Protein AF-A0A1V9YLR6-F1 (afdb_monomer_lite)

pLDDT: mean 70.37, std 14.24, range [32.72, 89.0]

Structure (mmCIF, N/CA/C/O backbone):
data_AF-A0A1V9YLR6-F1
#
_entry.id   AF-A0A1V9YLR6-F1
#
loop_
_atom_site.group_PDB
_atom_site.id
_atom_site.type_symbol
_atom_site.label_atom_id
_atom_site.label_alt_id
_atom_site.label_comp_id
_atom_site.label_asym_id
_atom_site.label_entity_id
_atom_site.label_seq_id
_atom_site.pdbx_PDB_ins_code
_atom_site.Cartn_x
_atom_site.Cartn_y
_atom_site.Cartn_z
_atom_site.occupancy
_atom_site.B_iso_or_equiv
_atom_site.auth_seq_id
_atom_site.auth_comp_id
_atom_site.auth_asym_id
_atom_site.auth_atom_id
_atom_site.pdbx_PDB_model_num
ATOM 1 N N . MET A 1 1 ? -14.068 15.953 20.720 1.00 54.25 1 MET A N 1
ATOM 2 C CA . MET A 1 1 ? -14.460 14.582 20.330 1.00 54.25 1 MET A CA 1
ATOM 3 C C . MET A 1 1 ? -13.249 13.683 20.507 1.00 54.25 1 MET A C 1
ATOM 5 O O . MET A 1 1 ? -12.169 14.121 20.117 1.00 54.25 1 MET A O 1
ATOM 9 N N . PRO A 1 2 ? -13.384 12.504 21.132 1.00 60.44 2 PRO A N 1
ATOM 10 C CA . PRO A 1 2 ? -12.270 11.574 21.285 1.00 60.44 2 PRO A CA 1
ATOM 11 C C . PRO A 1 2 ? -11.801 11.103 19.905 1.00 60.44 2 PRO A C 1
ATOM 13 O O . PRO A 1 2 ? -12.602 10.683 19.068 1.00 60.44 2 PRO A O 1
ATOM 16 N N . GLN A 1 3 ? -10.499 11.228 19.661 1.00 76.12 3 GLN A N 1
ATOM 17 C CA . GLN A 1 3 ? -9.869 10.929 18.383 1.00 76.12 3 GLN A CA 1
ATOM 18 C C . GLN A 1 3 ? -8.572 10.165 18.637 1.00 76.12 3 GLN A C 1
ATOM 20 O O . GLN A 1 3 ? -7.771 10.559 19.484 1.00 76.12 3 GLN A O 1
ATOM 25 N N . VAL A 1 4 ? -8.357 9.088 17.886 1.00 81.69 4 VAL A N 1
ATOM 26 C CA . VAL A 1 4 ? -7.116 8.312 17.889 1.00 81.69 4 VAL A CA 1
ATOM 27 C C . VAL A 1 4 ? -6.532 8.367 16.491 1.00 81.69 4 VAL A C 1
ATOM 29 O O . VAL A 1 4 ? -7.214 8.096 15.502 1.00 81.69 4 VAL A O 1
ATOM 32 N N . VAL A 1 5 ? -5.260 8.744 16.401 1.00 80.94 5 VAL A N 1
ATOM 33 C CA . VAL A 1 5 ? -4.535 8.781 15.134 1.00 80.94 5 VAL A CA 1
ATOM 34 C C . VAL A 1 5 ? -3.649 7.551 15.061 1.00 80.94 5 VAL A C 1
ATOM 36 O O . VAL A 1 5 ? -2.764 7.354 15.888 1.00 80.94 5 VAL A O 1
ATOM 39 N N . LEU A 1 6 ? -3.882 6.730 14.050 1.00 82.38 6 LEU A N 1
ATOM 40 C CA . LEU A 1 6 ? -3.061 5.583 13.716 1.00 82.38 6 LEU A CA 1
ATOM 41 C C . LEU A 1 6 ? -2.106 5.971 12.594 1.00 82.38 6 LEU A C 1
ATOM 43 O O . LEU A 1 6 ? -2.515 6.527 11.564 1.00 82.38 6 LEU A O 1
ATOM 47 N N . ARG A 1 7 ? -0.825 5.660 12.784 1.00 81.50 7 ARG A N 1
ATOM 48 C CA . ARG A 1 7 ? 0.192 5.791 11.740 1.00 81.50 7 ARG A CA 1
ATOM 49 C C . ARG A 1 7 ? 0.844 4.440 11.466 1.00 81.50 7 ARG A C 1
ATOM 51 O O . ARG A 1 7 ? 0.989 3.652 12.398 1.00 81.50 7 ARG A O 1
ATOM 58 N N . PRO A 1 8 ? 1.239 4.167 10.220 1.00 79.00 8 PRO A N 1
ATOM 59 C CA . PRO A 1 8 ? 1.965 2.957 9.893 1.00 79.00 8 PRO A CA 1
ATOM 60 C C . PRO A 1 8 ? 3.442 3.103 10.280 1.00 79.00 8 PRO A C 1
ATOM 62 O O . PRO A 1 8 ? 4.081 4.107 9.955 1.00 79.00 8 PRO A O 1
ATOM 65 N N . PHE A 1 9 ? 3.985 2.087 10.943 1.00 76.50 9 PHE A N 1
ATOM 66 C CA . PHE A 1 9 ? 5.389 1.978 11.335 1.00 76.50 9 PHE A CA 1
ATOM 67 C C . PHE A 1 9 ? 6.013 0.734 10.719 1.00 76.50 9 PHE A C 1
ATOM 69 O O . PHE A 1 9 ? 5.361 -0.301 10.595 1.00 76.50 9 PHE A O 1
ATOM 76 N N . ALA A 1 10 ? 7.291 0.815 10.352 1.00 72.19 10 ALA A N 1
ATOM 77 C CA . ALA A 1 10 ? 8.005 -0.338 9.814 1.00 72.19 10 ALA A CA 1
ATOM 78 C C . ALA A 1 10 ? 8.200 -1.405 10.903 1.00 72.19 10 ALA A C 1
ATOM 80 O O . ALA A 1 10 ? 8.805 -1.133 11.941 1.00 72.19 10 ALA A O 1
ATOM 81 N N . LYS A 1 11 ? 7.726 -2.630 10.645 1.00 73.44 11 LYS A N 1
ATOM 82 C CA . LYS A 1 11 ? 7.872 -3.760 11.575 1.00 73.44 11 LYS A CA 1
ATOM 83 C C . LYS A 1 11 ? 9.295 -4.316 11.577 1.00 73.44 11 LYS A C 1
ATOM 85 O O . LYS A 1 11 ? 9.825 -4.691 12.616 1.00 73.44 11 LYS A O 1
ATOM 90 N N . THR A 1 12 ? 9.927 -4.332 10.407 1.00 67.31 12 THR A N 1
ATOM 91 C CA . THR A 1 12 ? 11.310 -4.780 10.224 1.00 67.31 12 THR A CA 1
ATOM 92 C C . THR A 1 12 ? 12.034 -3.864 9.243 1.00 67.31 12 THR A C 1
ATOM 94 O O . THR A 1 12 ? 11.548 -3.691 8.118 1.00 67.31 12 THR A O 1
ATOM 97 N N . PRO A 1 13 ? 13.207 -3.315 9.606 1.00 62.50 13 PRO A N 1
ATOM 98 C CA . PRO A 1 13 ? 14.039 -2.572 8.674 1.00 62.50 13 PRO A CA 1
ATOM 99 C C . PRO A 1 13 ? 14.619 -3.555 7.654 1.00 62.50 13 PRO A C 1
ATOM 101 O O . PRO A 1 13 ? 15.597 -4.250 7.911 1.00 62.50 13 PRO A O 1
ATOM 104 N N . THR A 1 14 ? 13.984 -3.656 6.488 1.00 66.31 14 THR A N 1
ATOM 105 C CA . THR A 1 14 ? 14.479 -4.478 5.383 1.00 66.31 14 THR A CA 1
ATOM 106 C C . THR A 1 14 ? 14.570 -3.644 4.119 1.00 66.31 14 THR A C 1
ATOM 108 O O . THR A 1 14 ? 13.705 -2.825 3.816 1.00 66.31 14 THR A O 1
ATOM 111 N N . TRP A 1 15 ? 15.641 -3.874 3.366 1.00 65.56 15 TRP A N 1
ATOM 112 C CA . TRP A 1 15 ? 15.848 -3.262 2.055 1.00 65.56 15 TRP A CA 1
ATOM 113 C C . TRP A 1 15 ? 15.099 -4.012 0.951 1.00 65.56 15 TRP A C 1
ATOM 115 O O . TRP A 1 15 ? 14.971 -3.513 -0.162 1.00 65.56 15 TRP A O 1
ATOM 125 N N . ASN A 1 16 ? 14.592 -5.213 1.252 1.00 68.19 16 ASN A N 1
ATOM 126 C CA . ASN A 1 16 ? 13.819 -6.002 0.311 1.00 68.19 16 ASN A CA 1
ATOM 127 C C . ASN A 1 16 ? 12.369 -5.483 0.275 1.00 68.19 16 ASN A C 1
ATOM 129 O O . ASN A 1 16 ? 11.630 -5.704 1.237 1.00 68.19 16 ASN A O 1
ATOM 133 N N . PRO A 1 17 ? 11.922 -4.863 -0.833 1.00 63.22 17 PRO A N 1
ATOM 134 C CA . PRO A 1 17 ? 10.584 -4.287 -0.925 1.00 63.22 17 PRO A CA 1
ATOM 135 C C . PRO A 1 17 ? 9.473 -5.337 -0.789 1.00 63.22 17 PRO A C 1
ATOM 137 O O . PRO A 1 17 ? 8.363 -4.984 -0.415 1.00 63.22 17 PRO A O 1
ATOM 140 N N . LEU A 1 18 ? 9.756 -6.619 -1.046 1.00 67.81 18 LEU A N 1
ATOM 141 C CA . LEU A 1 18 ? 8.796 -7.719 -0.899 1.00 67.81 18 LEU A CA 1
ATOM 142 C C . LEU A 1 18 ? 8.657 -8.213 0.547 1.00 67.81 18 LEU A C 1
ATOM 144 O O . LEU A 1 18 ? 7.644 -8.817 0.882 1.00 67.81 18 LEU A O 1
ATOM 148 N N . LYS A 1 19 ? 9.667 -7.972 1.392 1.00 68.19 19 LYS A N 1
ATOM 149 C CA . LYS A 1 19 ? 9.658 -8.323 2.825 1.00 68.19 19 LYS A CA 1
ATOM 150 C C . LYS A 1 19 ? 9.363 -7.120 3.721 1.00 68.19 19 LYS A C 1
ATOM 152 O O . LYS A 1 19 ? 9.322 -7.252 4.941 1.00 68.19 19 LYS A O 1
ATOM 157 N N . PHE A 1 20 ? 9.176 -5.950 3.121 1.00 69.00 20 PHE A N 1
ATOM 158 C CA . PHE A 1 20 ? 8.836 -4.740 3.839 1.00 69.00 20 PHE A CA 1
ATOM 159 C C . PHE A 1 20 ? 7.387 -4.824 4.329 1.00 69.00 20 PHE A C 1
ATOM 161 O O . PHE A 1 20 ? 6.453 -4.863 3.526 1.00 69.00 20 PHE A O 1
ATOM 168 N N . ALA A 1 21 ? 7.226 -4.861 5.650 1.00 72.25 21 ALA A N 1
ATOM 169 C CA . ALA A 1 21 ? 5.945 -4.894 6.336 1.00 72.25 21 ALA A CA 1
ATOM 170 C C . ALA A 1 21 ? 5.828 -3.676 7.256 1.00 72.25 21 ALA A C 1
ATOM 172 O O . ALA A 1 21 ? 6.775 -3.322 7.967 1.00 72.25 21 ALA A O 1
ATOM 173 N N . GLU A 1 22 ? 4.653 -3.059 7.244 1.00 77.62 22 GLU A N 1
ATOM 174 C CA . GLU A 1 22 ? 4.286 -1.971 8.143 1.00 77.62 22 GLU A CA 1
ATOM 175 C C . GLU A 1 22 ? 3.092 -2.404 8.998 1.00 77.62 22 GLU A C 1
ATOM 177 O O . GLU A 1 22 ? 2.287 -3.232 8.574 1.00 77.62 22 GLU A O 1
ATOM 182 N N . GLU A 1 23 ? 2.980 -1.840 10.194 1.00 84.06 23 GLU A N 1
ATOM 183 C CA . GLU A 1 23 ? 1.850 -2.041 11.100 1.00 84.06 23 GLU A CA 1
ATOM 184 C C . GLU A 1 23 ? 1.344 -0.693 11.616 1.00 84.06 23 GLU A C 1
ATOM 186 O O . GLU A 1 23 ? 2.120 0.231 11.869 1.00 84.06 23 GLU A O 1
ATOM 191 N N . TRP A 1 24 ? 0.032 -0.568 11.755 1.00 85.38 24 TRP A N 1
ATOM 192 C CA . TRP A 1 24 ? -0.623 0.590 12.336 1.00 85.38 24 TRP A CA 1
ATOM 193 C C . TRP A 1 24 ? -0.387 0.611 13.840 1.00 85.38 24 TRP A C 1
ATOM 195 O O . TRP A 1 24 ? -0.713 -0.340 14.553 1.00 85.38 24 TRP A O 1
ATOM 205 N N . ARG A 1 25 ? 0.152 1.728 14.327 1.00 83.56 25 ARG A N 1
ATOM 206 C CA . ARG A 1 25 ? 0.311 2.004 15.755 1.00 83.56 25 ARG A CA 1
ATOM 207 C C . ARG A 1 25 ? -0.367 3.316 16.114 1.00 83.56 25 ARG A C 1
ATOM 209 O O . ARG A 1 25 ? -0.425 4.248 15.307 1.00 83.56 25 ARG A O 1
ATOM 216 N N . VAL A 1 26 ? -0.861 3.378 17.343 1.00 82.88 26 VAL A N 1
ATOM 217 C CA . VAL A 1 26 ? -1.438 4.588 17.928 1.00 82.88 26 VAL A CA 1
ATOM 218 C C . VAL A 1 26 ? -0.350 5.640 18.112 1.00 82.88 26 VAL A C 1
ATOM 220 O O . VAL A 1 26 ? 0.719 5.355 18.649 1.00 82.88 26 VAL A O 1
ATOM 223 N N . VAL A 1 27 ? -0.630 6.862 17.665 1.00 78.19 27 VAL A N 1
ATOM 224 C CA . VAL A 1 27 ? 0.235 8.028 17.838 1.00 78.19 27 VAL A CA 1
ATOM 225 C C . VAL A 1 27 ? -0.516 9.088 18.633 1.00 78.19 27 VAL A C 1
ATOM 227 O O . VAL A 1 27 ? -1.533 9.612 18.181 1.00 78.19 27 VAL A O 1
ATOM 230 N N . GLY A 1 28 ? 0.028 9.428 19.802 1.00 67.62 28 GLY A N 1
ATOM 231 C CA . GLY A 1 28 ? -0.517 10.441 20.705 1.00 67.62 28 GLY A CA 1
ATOM 232 C C . GLY A 1 28 ? -1.365 9.872 21.844 1.00 67.62 28 GLY A C 1
ATOM 233 O O . GLY A 1 28 ? -1.556 8.665 21.969 1.00 67.62 28 GLY A O 1
ATOM 234 N N . GLN A 1 29 ? -1.851 10.776 22.695 1.00 59.41 29 GLN A N 1
ATOM 235 C CA . GLN A 1 29 ? -2.742 10.468 23.811 1.00 59.41 29 GLN A CA 1
ATOM 236 C C . GLN A 1 29 ? -4.188 10.698 23.360 1.00 59.41 29 GLN A C 1
ATOM 238 O O . GLN A 1 29 ? -4.657 11.831 23.297 1.00 59.41 29 GLN A O 1
ATOM 243 N N . GLY A 1 30 ? -4.879 9.623 22.992 1.00 61.75 30 GLY A N 1
ATOM 244 C CA . GLY A 1 30 ? -6.300 9.645 22.658 1.00 61.75 30 GLY A CA 1
ATOM 245 C C . GLY A 1 30 ? -6.967 8.388 23.196 1.00 61.75 30 GLY A C 1
ATOM 246 O O . GLY A 1 30 ? -6.475 7.288 22.962 1.00 61.75 30 GLY A O 1
ATOM 247 N N . ALA A 1 31 ? -8.070 8.549 23.924 1.00 66.19 31 ALA A N 1
ATOM 248 C CA . ALA A 1 31 ? -8.894 7.444 24.400 1.00 66.19 31 ALA A CA 1
ATOM 249 C C . ALA A 1 31 ? -10.238 7.484 23.664 1.00 66.19 31 ALA A C 1
ATOM 251 O O . ALA A 1 31 ? -10.982 8.453 23.782 1.00 66.19 31 ALA A O 1
ATOM 252 N N . ILE A 1 32 ? -10.522 6.450 22.872 1.00 75.38 32 ILE A N 1
ATOM 253 C CA . ILE A 1 32 ? -11.838 6.212 22.240 1.00 75.38 32 ILE A CA 1
ATOM 254 C C . ILE A 1 32 ? -12.656 5.179 23.021 1.00 75.38 32 ILE A C 1
ATOM 256 O O . ILE A 1 32 ? -13.848 4.999 22.779 1.00 75.38 32 ILE A O 1
ATOM 260 N N . THR A 1 33 ? -12.008 4.523 23.977 1.00 78.75 33 THR A N 1
ATOM 261 C CA . THR A 1 33 ? -12.544 3.400 24.726 1.00 78.75 33 THR A CA 1
ATOM 262 C C . THR A 1 33 ? -13.410 3.856 25.892 1.00 78.75 33 THR A C 1
ATOM 264 O O . THR A 1 33 ? -13.065 4.822 26.574 1.00 78.75 33 THR A O 1
ATOM 267 N N . ASP A 1 34 ? -14.489 3.131 26.155 1.00 76.12 34 ASP A N 1
ATOM 268 C CA . ASP A 1 34 ? -15.380 3.309 27.302 1.00 76.12 34 ASP A CA 1
ATOM 269 C C . ASP A 1 34 ? -15.932 1.952 27.789 1.00 76.12 34 ASP A C 1
ATOM 271 O O . ASP A 1 34 ? -15.341 0.904 27.528 1.00 76.12 34 ASP A O 1
ATOM 275 N N . GLN A 1 35 ? -17.055 1.967 28.518 1.00 76.56 35 GLN A N 1
ATOM 276 C CA . GLN A 1 35 ? -17.723 0.756 29.005 1.00 76.56 35 GLN A CA 1
ATOM 277 C C . GLN A 1 35 ? -18.335 -0.102 27.879 1.00 76.56 35 GLN A C 1
ATOM 279 O O . GLN A 1 35 ? -18.453 -1.312 28.047 1.00 76.56 35 GLN A O 1
ATOM 284 N N . LEU A 1 36 ? -18.713 0.500 26.745 1.00 79.94 36 LEU A N 1
ATOM 285 C CA . LEU A 1 36 ? -19.328 -0.185 25.599 1.00 79.94 36 LEU A CA 1
ATOM 286 C C . LEU A 1 36 ? -18.300 -0.596 24.541 1.00 79.94 36 LEU A C 1
ATOM 288 O O . LEU A 1 36 ? -18.489 -1.596 23.858 1.00 79.94 36 LEU A O 1
ATOM 292 N N . TYR A 1 37 ? -17.218 0.163 24.408 1.00 81.94 37 TYR A N 1
ATOM 293 C CA . TYR A 1 37 ? -16.111 -0.056 23.495 1.00 81.94 37 TYR A CA 1
ATOM 294 C C . TYR A 1 37 ? -14.816 -0.174 24.304 1.00 81.94 37 TYR A C 1
ATOM 296 O O . TYR A 1 37 ? -14.103 0.803 24.526 1.00 81.94 37 TYR A O 1
ATOM 304 N N . THR A 1 38 ? -14.530 -1.371 24.809 1.00 85.19 38 THR A N 1
ATOM 305 C CA . THR A 1 38 ? -13.427 -1.599 25.749 1.00 85.19 38 THR A CA 1
ATOM 306 C C . THR A 1 38 ? -12.045 -1.480 25.086 1.00 85.19 38 THR A C 1
ATOM 308 O O . THR A 1 38 ? -11.910 -1.655 23.869 1.00 85.19 38 THR A O 1
ATOM 311 N N . PRO A 1 39 ? -10.975 -1.234 25.870 1.00 84.88 39 PRO A N 1
ATOM 312 C CA . PRO A 1 39 ? -9.598 -1.256 25.368 1.00 84.88 39 PRO A CA 1
ATOM 313 C C . PRO A 1 39 ? -9.208 -2.569 24.688 1.00 84.88 39 PRO A C 1
ATOM 315 O O . PRO A 1 39 ? -8.496 -2.555 23.687 1.00 84.88 39 PRO A O 1
ATOM 318 N N . GLU A 1 40 ? -9.716 -3.693 25.189 1.00 87.06 40 GLU A N 1
ATOM 319 C CA . GLU A 1 40 ? -9.497 -5.018 24.606 1.00 87.06 40 GLU A CA 1
ATOM 320 C C . GLU A 1 40 ? -10.148 -5.143 23.228 1.00 87.06 40 GLU A C 1
ATOM 322 O O . GLU A 1 40 ? -9.513 -5.628 22.291 1.00 87.06 40 GLU A O 1
ATOM 327 N N . MET A 1 41 ? -11.379 -4.643 23.064 1.00 86.12 41 MET A N 1
ATOM 328 C CA . MET A 1 41 ? -12.024 -4.610 21.752 1.00 86.12 41 MET A CA 1
ATOM 329 C C . MET A 1 41 ? -11.247 -3.729 20.781 1.00 86.12 41 MET A C 1
ATOM 331 O O . MET A 1 41 ? -10.996 -4.157 19.656 1.00 86.12 41 MET A O 1
ATOM 335 N N . PHE A 1 42 ? -10.798 -2.547 21.212 1.00 86.44 42 PHE A N 1
ATOM 336 C CA . PHE A 1 42 ? -9.963 -1.685 20.376 1.00 86.44 42 PHE A CA 1
ATOM 337 C C . PHE A 1 42 ? -8.646 -2.364 19.967 1.00 86.44 42 PHE A C 1
ATOM 339 O O . PHE A 1 42 ? -8.262 -2.278 18.801 1.00 86.44 42 PHE A O 1
ATOM 346 N N . ALA A 1 43 ? -7.984 -3.080 20.880 1.00 86.31 43 ALA A N 1
ATOM 347 C CA . ALA A 1 43 ? -6.778 -3.847 20.570 1.00 86.31 43 ALA A CA 1
ATOM 348 C C . ALA A 1 43 ? -7.056 -4.948 19.531 1.00 86.31 43 ALA A C 1
ATOM 350 O O . ALA A 1 43 ? -6.366 -5.018 18.518 1.00 86.31 43 ALA A O 1
ATOM 351 N N . GLN A 1 44 ? -8.139 -5.717 19.695 1.00 88.56 44 GLN A N 1
ATOM 352 C CA . GLN A 1 44 ? -8.565 -6.713 18.703 1.00 88.56 44 GLN A CA 1
ATOM 353 C C . GLN A 1 44 ? -8.902 -6.081 17.343 1.00 88.56 44 GLN A C 1
ATOM 355 O O . GLN A 1 44 ? -8.621 -6.666 16.294 1.00 88.56 44 GLN A O 1
ATOM 360 N N . ARG A 1 45 ? -9.507 -4.882 17.335 1.00 86.50 45 ARG A N 1
ATOM 361 C CA . ARG A 1 45 ? -9.779 -4.125 16.102 1.00 86.50 45 ARG A CA 1
ATOM 362 C C . ARG A 1 45 ? -8.486 -3.724 15.403 1.00 86.50 45 ARG A C 1
ATOM 364 O O . ARG A 1 45 ? -8.372 -3.888 14.189 1.00 86.50 45 ARG A O 1
ATOM 371 N N . LEU A 1 46 ? -7.519 -3.231 16.169 1.00 87.56 46 LEU A N 1
ATOM 372 C CA . LEU A 1 46 ? -6.215 -2.830 15.659 1.00 87.56 46 LEU A CA 1
ATOM 373 C C . LEU A 1 46 ? -5.431 -4.029 15.105 1.00 87.56 46 LEU A C 1
ATOM 375 O O . LEU A 1 46 ? -4.828 -3.918 14.038 1.00 87.56 46 LEU A O 1
ATOM 379 N N . ASP A 1 47 ? -5.491 -5.180 15.771 1.00 89.00 47 ASP A N 1
ATOM 380 C CA . ASP A 1 47 ? -4.853 -6.414 15.305 1.00 89.00 47 ASP A CA 1
ATOM 381 C C . ASP A 1 47 ? -5.484 -6.933 14.010 1.00 89.00 47 ASP A C 1
ATOM 383 O O . ASP A 1 47 ? -4.764 -7.310 13.083 1.00 89.00 47 ASP A O 1
ATOM 387 N N . ALA A 1 48 ? -6.816 -6.882 13.894 1.00 86.62 48 ALA A N 1
ATOM 388 C CA . ALA A 1 48 ? -7.512 -7.222 12.654 1.00 86.62 48 ALA A CA 1
ATOM 389 C C . ALA A 1 48 ? -7.091 -6.298 11.496 1.00 86.62 48 ALA A C 1
ATOM 391 O O . ALA A 1 48 ? -6.753 -6.781 10.414 1.00 86.62 48 ALA A O 1
ATOM 392 N N . LEU A 1 49 ? -7.018 -4.983 11.744 1.00 85.88 49 LEU A N 1
ATOM 393 C CA . LEU A 1 49 ? -6.508 -4.012 10.771 1.00 85.88 49 LEU A CA 1
ATOM 394 C C . LEU A 1 49 ? -5.067 -4.326 10.366 1.00 85.88 49 LEU A C 1
ATOM 396 O O . LEU A 1 49 ? -4.738 -4.277 9.182 1.00 85.88 49 LEU A O 1
ATOM 400 N N . ASN A 1 50 ? -4.207 -4.677 11.320 1.00 87.69 50 ASN A N 1
ATOM 401 C CA . ASN A 1 50 ? -2.816 -5.027 11.050 1.00 87.69 50 ASN A CA 1
ATOM 402 C C . ASN A 1 50 ? -2.671 -6.330 10.252 1.00 87.69 50 ASN A C 1
ATOM 404 O O . ASN A 1 50 ? -1.818 -6.402 9.365 1.00 87.69 50 ASN A O 1
ATOM 408 N N . ALA A 1 51 ? -3.511 -7.334 10.507 1.00 87.12 51 ALA A N 1
ATOM 409 C CA . ALA A 1 51 ? -3.515 -8.590 9.759 1.00 87.12 51 ALA A CA 1
ATOM 410 C C . ALA A 1 51 ? -3.951 -8.390 8.295 1.00 87.12 51 ALA A C 1
ATOM 412 O O . ALA A 1 51 ? -3.287 -8.864 7.362 1.00 87.12 51 ALA A O 1
ATOM 413 N N . GLU A 1 52 ? -5.027 -7.632 8.077 1.00 83.56 52 GLU A N 1
ATOM 414 C CA . GLU A 1 52 ? -5.493 -7.280 6.732 1.00 83.56 52 GLU A CA 1
ATOM 415 C C . GLU A 1 52 ? -4.469 -6.400 6.011 1.00 83.56 52 GLU A C 1
ATOM 417 O O . GLU A 1 52 ? -4.119 -6.660 4.856 1.00 83.56 52 GLU A O 1
ATOM 422 N N . PHE A 1 53 ? -3.895 -5.420 6.711 1.00 82.06 53 PHE A N 1
ATOM 423 C CA . PHE A 1 53 ? -2.875 -4.537 6.159 1.00 82.06 53 PHE A CA 1
ATOM 424 C C . PHE A 1 53 ? -1.582 -5.275 5.790 1.00 82.06 53 PHE A C 1
ATOM 426 O O . PHE A 1 53 ? -0.984 -4.971 4.758 1.00 82.06 53 PHE A O 1
ATOM 433 N N . ALA A 1 54 ? -1.159 -6.285 6.551 1.00 81.88 54 ALA A N 1
ATOM 434 C CA . ALA A 1 54 ? -0.011 -7.124 6.197 1.00 81.88 54 ALA A CA 1
ATOM 435 C C . ALA A 1 54 ? -0.256 -7.920 4.898 1.00 81.88 54 ALA A C 1
ATOM 437 O O . ALA A 1 54 ? 0.589 -7.970 3.997 1.00 81.88 54 ALA A O 1
ATOM 438 N N . THR A 1 55 ? -1.447 -8.500 4.754 1.00 81.19 55 THR A N 1
ATOM 439 C CA . THR A 1 55 ? -1.842 -9.231 3.536 1.00 81.19 55 THR A CA 1
ATOM 440 C C . THR A 1 55 ? -1.936 -8.293 2.329 1.00 81.19 55 THR A C 1
ATOM 442 O O . THR A 1 55 ? -1.501 -8.599 1.216 1.00 81.19 55 THR A O 1
ATOM 445 N N . TYR A 1 56 ? -2.458 -7.096 2.560 1.00 77.75 56 TYR A N 1
ATOM 446 C CA . TYR A 1 56 ? -2.596 -6.058 1.555 1.00 77.75 56 TYR A CA 1
ATOM 447 C C . TYR A 1 56 ? -1.231 -5.502 1.103 1.00 77.75 56 TYR A C 1
ATOM 449 O O . TYR A 1 56 ? -0.925 -5.490 -0.092 1.00 77.75 56 TYR A O 1
ATOM 457 N N . THR A 1 57 ? -0.360 -5.119 2.040 1.00 76.19 57 THR A N 1
ATOM 458 C CA . THR A 1 57 ? 0.988 -4.593 1.751 1.00 76.19 57 THR A CA 1
ATOM 459 C C . THR A 1 57 ? 1.840 -5.593 0.974 1.00 76.19 57 THR A C 1
ATOM 461 O O . THR A 1 57 ? 2.487 -5.210 -0.002 1.00 76.19 57 THR A O 1
ATOM 464 N N . THR A 1 58 ? 1.791 -6.882 1.320 1.00 78.50 58 THR A N 1
ATOM 465 C CA . THR A 1 58 ? 2.507 -7.937 0.581 1.00 78.50 58 THR A CA 1
ATOM 466 C C . THR A 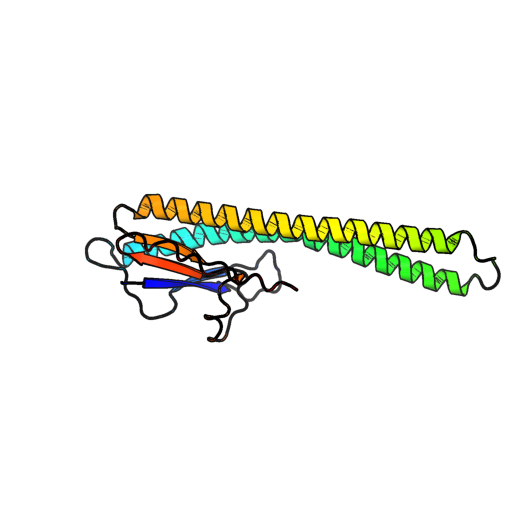1 58 ? 2.005 -8.087 -0.859 1.00 78.50 58 THR A C 1
ATOM 468 O O . THR A 1 58 ? 2.816 -8.082 -1.795 1.00 78.50 58 THR A O 1
ATOM 471 N N . ARG A 1 59 ? 0.682 -8.141 -1.075 1.00 78.56 59 ARG A N 1
ATOM 472 C CA . ARG A 1 59 ? 0.079 -8.205 -2.422 1.00 78.56 59 ARG A CA 1
ATOM 473 C C . ARG A 1 59 ? 0.487 -7.007 -3.281 1.00 78.56 59 ARG A C 1
ATOM 475 O O . ARG A 1 59 ? 0.806 -7.160 -4.463 1.00 78.56 59 ARG A O 1
ATOM 482 N N . ILE A 1 60 ? 0.524 -5.825 -2.682 1.00 76.38 60 ILE A N 1
ATOM 483 C CA . ILE A 1 60 ? 0.834 -4.576 -3.379 1.00 76.38 60 ILE A CA 1
ATOM 484 C C . ILE A 1 60 ? 2.301 -4.461 -3.707 1.00 76.38 60 ILE A C 1
ATOM 486 O O . ILE A 1 60 ? 2.635 -4.144 -4.845 1.00 76.38 60 ILE A O 1
ATOM 490 N N . ASN A 1 61 ? 3.175 -4.754 -2.750 1.00 76.62 61 ASN A N 1
ATOM 491 C CA . ASN A 1 61 ? 4.610 -4.740 -2.986 1.00 76.62 61 ASN A CA 1
ATOM 492 C C . ASN A 1 61 ? 4.975 -5.711 -4.115 1.00 76.62 61 ASN A C 1
ATOM 494 O O . ASN A 1 61 ? 5.755 -5.350 -4.997 1.00 76.62 61 ASN A O 1
ATOM 498 N N . LYS A 1 62 ? 4.334 -6.888 -4.165 1.00 80.56 62 LYS A N 1
ATOM 499 C CA . LYS A 1 62 ? 4.472 -7.831 -5.283 1.00 80.56 62 LYS A CA 1
ATOM 500 C C . LYS A 1 62 ? 3.987 -7.236 -6.609 1.00 80.56 62 LYS A C 1
ATOM 502 O O . LYS A 1 62 ? 4.706 -7.312 -7.604 1.00 80.56 62 LYS A O 1
ATOM 507 N N . SER A 1 63 ? 2.801 -6.625 -6.637 1.00 79.44 63 SER A N 1
ATOM 508 C CA . SER A 1 63 ? 2.249 -6.027 -7.862 1.00 79.44 63 SER A CA 1
ATOM 509 C C . SER A 1 63 ? 3.087 -4.851 -8.369 1.00 79.44 63 SER A C 1
ATOM 511 O O . SER A 1 63 ? 3.365 -4.771 -9.562 1.00 79.44 63 SER A O 1
ATOM 513 N N . ILE A 1 64 ? 3.530 -3.958 -7.479 1.00 75.81 64 ILE A N 1
ATOM 514 C CA . ILE A 1 64 ? 4.398 -2.820 -7.815 1.00 75.81 64 ILE A CA 1
ATOM 515 C C . ILE A 1 64 ? 5.739 -3.329 -8.341 1.00 75.81 64 ILE A C 1
ATOM 517 O O . ILE A 1 64 ? 6.237 -2.832 -9.352 1.00 75.81 64 ILE A O 1
ATOM 521 N N . PHE A 1 65 ? 6.318 -4.341 -7.695 1.00 78.19 65 PHE A N 1
ATOM 522 C CA . PHE A 1 65 ? 7.572 -4.926 -8.150 1.00 78.19 65 PHE A CA 1
ATOM 523 C C . PHE A 1 65 ? 7.453 -5.492 -9.571 1.00 78.19 65 PHE A C 1
ATOM 525 O O . PHE A 1 65 ? 8.256 -5.141 -10.433 1.00 78.19 65 PHE A O 1
ATOM 532 N N . LEU A 1 66 ? 6.421 -6.295 -9.839 1.00 79.06 66 LEU A N 1
ATOM 533 C CA . LEU A 1 66 ? 6.232 -6.945 -11.139 1.00 79.06 66 LEU A CA 1
ATOM 534 C C . LEU A 1 66 ? 5.813 -5.985 -12.257 1.00 79.06 66 LEU A C 1
ATOM 536 O O . LEU A 1 66 ? 6.238 -6.164 -13.392 1.00 79.06 66 LEU A O 1
ATOM 540 N N . GLN A 1 67 ? 4.975 -4.988 -11.964 1.00 75.31 67 GLN A N 1
ATOM 541 C CA . GLN A 1 67 ? 4.391 -4.121 -12.995 1.00 75.31 67 GLN A CA 1
ATOM 542 C C . GLN A 1 67 ? 5.154 -2.811 -13.204 1.00 75.31 67 GLN A C 1
ATOM 544 O O . GLN A 1 67 ? 4.950 -2.157 -14.224 1.00 75.31 67 GLN A O 1
ATOM 549 N N . VAL A 1 68 ? 6.006 -2.407 -12.256 1.00 72.56 68 VAL A N 1
ATOM 550 C CA . VAL A 1 68 ? 6.712 -1.116 -12.305 1.00 72.56 68 VAL A CA 1
ATOM 551 C C . VAL A 1 68 ? 8.223 -1.305 -12.243 1.00 72.56 68 VAL A C 1
ATOM 553 O O . VAL A 1 68 ? 8.927 -0.863 -13.148 1.00 72.56 68 VAL A O 1
ATOM 556 N N . HIS A 1 69 ? 8.738 -1.978 -11.210 1.00 77.00 69 HIS A N 1
ATOM 557 C CA . HIS A 1 69 ? 10.189 -2.109 -11.043 1.00 77.00 69 HIS A CA 1
ATOM 558 C C . HIS A 1 69 ? 10.815 -3.041 -12.079 1.00 77.00 69 HIS A C 1
ATOM 560 O O . HIS A 1 69 ? 11.795 -2.660 -12.710 1.00 77.00 69 HIS A O 1
ATOM 566 N N . LEU A 1 70 ? 10.245 -4.230 -12.288 1.00 77.31 70 LEU A N 1
ATOM 567 C CA . LEU A 1 70 ? 10.799 -5.221 -13.209 1.00 77.31 70 LEU A CA 1
ATOM 568 C C . LEU A 1 70 ? 10.845 -4.712 -14.663 1.00 77.31 70 LEU A C 1
ATOM 570 O O . LEU A 1 70 ? 11.924 -4.756 -15.253 1.00 77.31 70 LEU A O 1
ATOM 574 N N . PRO A 1 71 ? 9.774 -4.126 -15.232 1.00 76.75 71 PRO A N 1
ATOM 575 C CA . PRO A 1 71 ? 9.849 -3.558 -16.574 1.00 76.75 71 PRO A CA 1
ATOM 576 C C . PRO A 1 71 ? 10.759 -2.324 -16.633 1.00 76.75 71 PRO A C 1
ATOM 578 O O . PRO A 1 71 ? 11.454 -2.128 -17.624 1.00 76.75 71 PRO A O 1
ATOM 581 N N . GLY A 1 72 ? 10.810 -1.517 -15.565 1.00 76.31 72 GLY A N 1
ATOM 582 C CA . GLY A 1 72 ? 11.737 -0.389 -15.471 1.00 76.31 72 GLY A CA 1
ATOM 583 C C . GLY A 1 72 ? 13.202 -0.827 -15.554 1.00 76.31 72 GLY A C 1
ATOM 584 O O . GLY A 1 72 ? 13.975 -0.233 -16.301 1.00 76.31 72 GLY A O 1
ATOM 585 N N . VAL A 1 73 ? 13.574 -1.905 -14.856 1.00 80.44 73 VAL A N 1
ATOM 586 C CA . VAL A 1 73 ? 14.922 -2.493 -14.941 1.00 80.44 73 VAL A CA 1
ATOM 587 C C . VAL A 1 73 ? 15.208 -2.995 -16.354 1.00 80.44 73 VAL A C 1
ATOM 589 O O . VAL A 1 73 ? 16.279 -2.710 -16.878 1.00 80.44 73 VAL A O 1
ATOM 592 N N . VAL A 1 74 ? 14.255 -3.678 -16.999 1.00 80.19 74 VAL A N 1
ATOM 593 C CA . VAL A 1 74 ? 14.416 -4.155 -18.385 1.00 80.19 74 VAL A CA 1
ATOM 594 C C . VAL A 1 74 ? 14.681 -2.995 -19.348 1.00 80.19 74 VAL A C 1
ATOM 596 O O . VAL A 1 74 ? 15.586 -3.093 -20.173 1.00 80.19 74 VAL A O 1
ATOM 599 N N . ILE A 1 75 ? 13.958 -1.878 -19.216 1.00 79.12 75 ILE A N 1
ATOM 600 C CA . ILE A 1 75 ? 14.191 -0.685 -20.046 1.00 79.12 75 ILE A CA 1
ATOM 601 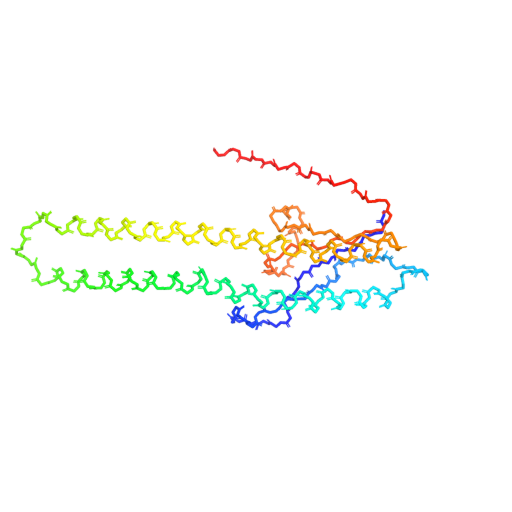C C . ILE A 1 75 ? 15.569 -0.089 -19.773 1.00 79.12 75 ILE A C 1
ATOM 603 O O . ILE A 1 75 ? 16.292 0.201 -20.719 1.00 79.12 75 ILE A O 1
ATOM 607 N N . VAL A 1 76 ? 15.959 0.072 -18.505 1.00 80.69 76 VAL A N 1
ATOM 608 C CA . VAL A 1 76 ? 17.274 0.633 -18.154 1.00 80.69 76 VAL A CA 1
ATOM 609 C C . VAL A 1 76 ? 18.401 -0.240 -18.700 1.00 80.69 76 VAL A C 1
ATOM 611 O O . VAL A 1 76 ? 19.325 0.283 -19.315 1.00 80.69 76 VAL A O 1
ATOM 614 N N . VAL A 1 77 ? 18.308 -1.562 -18.537 1.00 80.62 77 VAL A N 1
ATOM 615 C CA . VAL A 1 77 ? 19.279 -2.509 -19.102 1.00 80.62 77 VAL A CA 1
ATOM 616 C C . VAL A 1 77 ? 19.297 -2.410 -20.628 1.00 80.62 77 VAL A C 1
ATOM 618 O O . VAL A 1 77 ? 20.374 -2.325 -21.209 1.00 80.62 77 VAL A O 1
ATOM 621 N N . GLY A 1 78 ? 18.133 -2.339 -21.278 1.00 76.56 78 GLY A N 1
ATOM 622 C CA . GLY A 1 78 ? 18.030 -2.148 -22.727 1.00 76.56 78 GLY A CA 1
ATOM 623 C C . GLY A 1 78 ? 18.686 -0.852 -23.212 1.00 76.56 78 GLY A C 1
ATOM 624 O O . GLY A 1 78 ? 19.423 -0.871 -24.199 1.00 76.56 78 GLY A O 1
ATOM 625 N N . CYS A 1 79 ? 18.488 0.255 -22.492 1.00 77.12 79 CYS A N 1
ATOM 626 C CA . CYS A 1 79 ? 19.157 1.524 -22.766 1.00 77.12 79 CYS A CA 1
ATOM 627 C C . CYS A 1 79 ? 20.672 1.386 -22.610 1.00 77.12 79 CYS A C 1
ATOM 629 O O . CYS A 1 79 ? 21.395 1.703 -23.543 1.00 77.12 79 CYS A O 1
ATOM 631 N N . VAL A 1 80 ? 21.156 0.855 -21.481 1.00 80.56 80 VAL A N 1
ATOM 632 C CA . VAL A 1 80 ? 22.596 0.692 -21.213 1.00 80.56 80 VAL A CA 1
ATOM 633 C C . VAL A 1 80 ? 23.266 -0.191 -22.267 1.00 80.56 80 VAL A C 1
ATOM 635 O O . VAL A 1 80 ? 24.301 0.193 -22.806 1.00 80.56 80 VAL A O 1
ATOM 638 N N . VAL A 1 81 ? 22.668 -1.335 -22.613 1.00 78.06 81 VAL A N 1
ATOM 639 C CA . VAL A 1 81 ? 23.180 -2.225 -23.667 1.00 78.06 81 VAL A CA 1
ATOM 640 C C . VAL A 1 81 ? 23.204 -1.506 -25.016 1.00 78.06 81 VAL A C 1
ATOM 642 O O . VAL A 1 81 ? 24.203 -1.589 -25.726 1.00 78.06 81 VAL A O 1
ATOM 645 N N . SER A 1 82 ? 22.157 -0.745 -25.346 1.00 72.19 82 SER A N 1
ATOM 646 C CA . SER A 1 82 ? 22.118 0.048 -26.582 1.00 72.19 82 SER A CA 1
ATOM 647 C C . SER A 1 82 ? 23.230 1.099 -26.618 1.00 72.19 82 SER A C 1
ATOM 649 O O . SER A 1 82 ? 23.893 1.240 -27.645 1.00 72.19 82 SER A O 1
ATOM 651 N N . THR A 1 83 ? 23.505 1.787 -25.504 1.00 71.94 83 THR A N 1
ATOM 652 C CA . THR A 1 83 ? 24.600 2.764 -25.409 1.00 71.94 83 THR A CA 1
ATOM 653 C C . THR A 1 83 ? 25.976 2.101 -25.499 1.00 71.94 83 THR A C 1
ATOM 655 O O . THR A 1 83 ? 26.871 2.633 -26.149 1.00 71.94 83 THR A O 1
ATOM 658 N N . ILE A 1 84 ? 26.165 0.924 -24.893 1.00 77.25 84 ILE A N 1
ATOM 659 C CA . ILE A 1 84 ? 27.427 0.171 -24.989 1.00 77.25 84 ILE A CA 1
ATOM 660 C C . ILE A 1 84 ? 27.674 -0.270 -26.435 1.00 77.25 84 ILE A C 1
ATOM 662 O O . ILE A 1 84 ? 28.771 -0.073 -26.951 1.00 77.25 84 ILE A O 1
ATOM 666 N N . VAL A 1 85 ? 26.654 -0.808 -27.114 1.00 72.12 85 VAL A N 1
ATOM 667 C CA . VAL A 1 85 ? 26.742 -1.165 -28.539 1.00 72.12 85 VAL A CA 1
ATOM 668 C C . VAL A 1 85 ? 27.026 0.077 -29.389 1.00 72.12 85 VAL A C 1
ATOM 670 O O . VAL A 1 85 ? 27.851 0.005 -30.297 1.00 72.12 85 VAL A O 1
ATOM 673 N N . PHE A 1 86 ? 26.408 1.219 -29.071 1.00 67.75 86 PHE A N 1
ATOM 674 C CA . PHE A 1 86 ? 26.664 2.502 -29.732 1.00 67.75 86 PHE A CA 1
ATOM 675 C C . PHE A 1 86 ? 28.144 2.906 -29.635 1.00 67.75 86 PHE A C 1
ATOM 677 O O . PHE A 1 86 ? 28.772 3.151 -30.664 1.00 67.75 86 PHE A O 1
ATOM 684 N N . VAL A 1 87 ? 28.717 2.902 -28.425 1.00 68.56 87 VAL A N 1
ATOM 685 C CA . VAL A 1 87 ? 30.119 3.294 -28.171 1.00 68.56 87 VAL A CA 1
ATOM 686 C C . VAL A 1 87 ? 31.113 2.284 -28.756 1.00 68.56 87 VAL A C 1
ATOM 688 O O . VAL A 1 87 ? 32.137 2.664 -29.325 1.00 68.56 87 VAL A O 1
ATOM 691 N N . ALA A 1 88 ? 30.815 0.987 -28.662 1.00 67.25 88 ALA A N 1
ATOM 692 C CA . ALA A 1 88 ? 31.677 -0.056 -29.211 1.00 67.25 88 ALA A CA 1
ATOM 693 C C . ALA A 1 88 ? 31.753 0.012 -30.745 1.00 67.25 88 ALA A C 1
ATOM 695 O O . ALA A 1 88 ? 32.822 -0.186 -31.321 1.00 67.25 88 ALA A O 1
ATOM 696 N N . ARG A 1 89 ? 30.639 0.324 -31.425 1.00 59.69 89 ARG A N 1
ATOM 697 C CA . ARG A 1 89 ? 30.600 0.404 -32.894 1.00 59.69 89 ARG A CA 1
ATOM 698 C C . ARG A 1 89 ? 31.073 1.744 -33.446 1.00 59.69 89 ARG A C 1
ATOM 700 O O . ARG A 1 89 ? 31.651 1.747 -34.532 1.00 59.69 89 ARG A O 1
ATOM 707 N N . SER A 1 90 ? 30.879 2.856 -32.730 1.00 56.84 90 SER A N 1
ATOM 708 C CA . SER A 1 90 ? 31.398 4.167 -33.152 1.00 56.84 90 SER A CA 1
ATOM 709 C C . SER A 1 90 ? 32.922 4.163 -33.281 1.00 56.84 90 SER A C 1
ATOM 711 O O . SER A 1 90 ? 33.457 4.783 -34.193 1.00 56.84 90 SER A O 1
ATOM 713 N N . ASN A 1 91 ? 33.617 3.379 -32.450 1.00 53.34 91 ASN A N 1
ATOM 714 C CA . ASN A 1 91 ? 35.070 3.209 -32.538 1.00 53.34 91 ASN A CA 1
ATOM 715 C C . ASN A 1 91 ? 35.531 2.392 -33.765 1.00 53.34 91 ASN A C 1
ATOM 717 O O . ASN A 1 91 ? 36.697 2.474 -34.140 1.00 53.34 91 ASN A O 1
ATOM 721 N N . HIS A 1 92 ? 34.638 1.638 -34.418 1.00 52.72 92 HIS A N 1
ATOM 722 C CA . HIS A 1 92 ? 34.944 0.833 -35.611 1.00 52.72 92 HIS A CA 1
ATOM 723 C C . HIS A 1 92 ? 34.524 1.491 -36.939 1.00 52.72 92 HIS A C 1
ATOM 725 O O . HIS A 1 92 ? 34.854 0.974 -38.005 1.00 52.72 92 HIS A O 1
ATOM 731 N N . LEU A 1 93 ? 33.799 2.615 -36.910 1.00 51.38 93 LEU A N 1
ATOM 732 C CA . LEU A 1 93 ? 33.143 3.214 -38.080 1.00 51.38 93 LEU A CA 1
ATOM 733 C C . LEU A 1 93 ? 33.595 4.663 -38.317 1.00 51.38 93 LEU A C 1
ATOM 735 O O . LEU A 1 93 ? 32.782 5.575 -38.391 1.00 51.38 93 LEU A O 1
ATOM 739 N N . TYR A 1 94 ? 34.893 4.877 -38.537 1.00 49.66 94 TYR A N 1
ATOM 740 C CA . TYR A 1 94 ? 35.428 6.155 -39.040 1.00 49.66 94 TYR A CA 1
ATOM 741 C C . TYR A 1 94 ? 35.110 6.433 -40.532 1.00 49.66 94 TYR A C 1
ATOM 743 O O . TYR A 1 94 ? 35.708 7.324 -41.125 1.00 49.66 94 TYR A O 1
ATOM 751 N N . GLY A 1 95 ? 34.191 5.694 -41.176 1.00 50.91 95 GLY A N 1
ATOM 752 C CA . GLY A 1 95 ? 34.104 5.683 -42.646 1.00 50.91 95 GLY A CA 1
ATOM 753 C C . GLY A 1 95 ? 32.735 5.600 -43.326 1.00 50.91 95 GLY A C 1
ATOM 754 O O . GLY A 1 95 ? 32.725 5.539 -44.551 1.00 50.91 95 GLY A O 1
ATOM 755 N N . TYR A 1 96 ? 31.588 5.600 -42.635 1.00 48.38 96 TYR A N 1
ATOM 756 C CA . TYR A 1 96 ? 30.289 5.460 -43.323 1.00 48.38 96 TYR A CA 1
ATOM 757 C C . TYR A 1 96 ? 29.343 6.652 -43.136 1.00 48.38 96 TYR A C 1
ATOM 759 O O . TYR A 1 96 ? 29.069 7.096 -42.026 1.00 48.38 96 TYR A O 1
ATOM 767 N N . ARG A 1 97 ? 28.849 7.143 -44.284 1.00 51.19 97 ARG A N 1
ATOM 768 C CA . ARG A 1 97 ? 27.915 8.263 -44.480 1.00 51.19 97 ARG A CA 1
ATOM 769 C C . ARG A 1 97 ? 26.713 8.209 -43.527 1.00 51.19 97 ARG A C 1
ATOM 771 O O . ARG A 1 97 ? 25.931 7.260 -43.535 1.00 51.19 97 ARG A O 1
ATOM 778 N N . TYR A 1 98 ? 26.559 9.296 -42.778 1.00 52.50 98 TYR A N 1
ATOM 779 C CA . TYR A 1 98 ? 25.419 9.646 -41.936 1.00 52.50 98 TYR A CA 1
ATOM 780 C C . TYR A 1 98 ? 24.139 9.762 -42.782 1.00 52.50 98 TYR A C 1
ATOM 782 O O . TYR A 1 98 ? 24.092 10.547 -43.724 1.00 52.50 98 TYR A O 1
ATOM 790 N N . GLY A 1 99 ? 23.102 8.978 -42.474 1.00 52.25 99 GLY A N 1
ATOM 791 C CA . GLY A 1 99 ? 21.793 9.122 -43.129 1.00 52.25 99 GLY A CA 1
ATOM 792 C C . GLY A 1 99 ? 20.720 8.140 -42.650 1.00 52.25 99 GLY A C 1
ATOM 793 O O . GLY A 1 99 ? 19.612 8.552 -42.339 1.00 52.25 99 GLY A O 1
ATOM 794 N N . GLY A 1 100 ? 21.039 6.847 -42.514 1.00 58.06 100 GLY A N 1
ATOM 795 C CA . GLY A 1 100 ? 20.061 5.837 -42.056 1.00 58.06 100 GLY A CA 1
ATOM 796 C C . GLY A 1 100 ? 20.034 5.600 -40.538 1.00 58.06 100 GLY A C 1
ATOM 797 O O . GLY A 1 100 ? 19.024 5.182 -39.977 1.00 58.06 100 GLY A O 1
ATOM 798 N N . TRP A 1 101 ? 21.151 5.874 -39.863 1.00 55.97 101 TRP A N 1
ATOM 799 C CA . TRP A 1 101 ? 21.378 5.503 -38.463 1.00 55.97 101 TRP A CA 1
ATOM 800 C C . TRP A 1 101 ? 20.755 6.470 -37.449 1.00 55.97 101 TRP A C 1
ATOM 802 O O . TRP A 1 101 ? 20.205 6.024 -36.445 1.00 55.97 101 TRP A O 1
ATOM 812 N N . GLU A 1 102 ? 20.764 7.777 -37.722 1.00 61.38 102 GLU A N 1
ATOM 813 C CA . GLU A 1 102 ? 20.123 8.771 -36.846 1.00 61.38 102 GLU A CA 1
ATOM 814 C C . GLU A 1 102 ? 18.618 8.509 -36.702 1.00 61.38 102 GLU A C 1
ATOM 816 O O . GLU A 1 102 ? 18.061 8.645 -35.614 1.00 61.38 102 GLU A O 1
ATOM 821 N N . ALA A 1 103 ? 17.979 8.008 -37.765 1.00 63.12 103 ALA A N 1
ATOM 822 C CA . ALA A 1 103 ? 16.590 7.566 -37.732 1.00 63.12 103 ALA A CA 1
ATOM 823 C C . ALA A 1 103 ? 16.375 6.346 -36.815 1.00 63.12 103 ALA A C 1
ATOM 825 O O . ALA A 1 103 ? 15.354 6.270 -36.136 1.00 63.12 103 ALA A O 1
ATOM 826 N N . HIS A 1 104 ? 17.332 5.411 -36.739 1.00 64.50 104 HIS A N 1
ATOM 827 C CA . HIS A 1 104 ? 17.248 4.253 -35.835 1.00 64.50 104 HIS A CA 1
ATOM 828 C C . HIS A 1 104 ? 17.426 4.669 -34.371 1.00 64.50 104 HIS A C 1
ATOM 830 O O . HIS A 1 104 ? 16.671 4.220 -33.509 1.00 64.50 104 HIS A O 1
ATOM 836 N N . VAL A 1 105 ? 18.364 5.576 -34.085 1.00 66.56 105 VAL A N 1
ATOM 837 C CA . VAL A 1 105 ? 18.551 6.124 -32.732 1.00 66.56 105 VAL A CA 1
ATOM 838 C C . VAL A 1 105 ? 17.318 6.925 -32.299 1.00 66.56 105 VAL A C 1
ATOM 840 O O . VAL A 1 105 ? 16.787 6.683 -31.213 1.00 66.56 105 VAL A O 1
ATOM 843 N N . GLY A 1 106 ? 16.787 7.792 -33.166 1.00 67.38 106 GLY A N 1
ATOM 844 C CA . GLY A 1 106 ? 15.535 8.513 -32.916 1.00 67.38 106 GLY A CA 1
ATOM 845 C C . GLY A 1 106 ? 14.346 7.575 -32.673 1.00 67.38 106 GLY A C 1
ATOM 846 O O . GLY A 1 106 ? 13.578 7.786 -31.734 1.00 67.38 106 GLY A O 1
ATOM 847 N N . PHE A 1 107 ? 14.237 6.4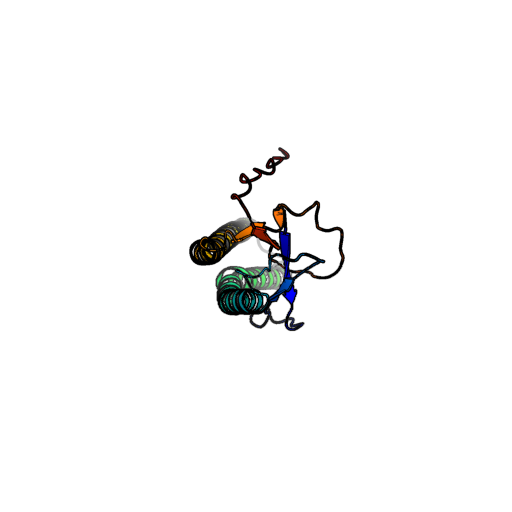88 -33.443 1.00 69.25 107 PHE A N 1
ATOM 848 C CA . PHE A 1 107 ? 13.202 5.469 -33.251 1.00 69.25 107 PHE A CA 1
ATOM 849 C C . PHE A 1 107 ? 13.340 4.744 -31.903 1.00 69.25 107 PHE A C 1
ATOM 851 O O . PHE A 1 107 ? 12.353 4.600 -31.185 1.00 69.25 107 PHE A O 1
ATOM 858 N N . THR A 1 108 ? 14.553 4.347 -31.499 1.00 69.56 108 THR A N 1
ATOM 859 C CA . THR A 1 108 ? 14.776 3.709 -30.184 1.00 69.56 108 THR A CA 1
ATOM 860 C C . THR A 1 108 ? 14.469 4.640 -29.008 1.00 69.56 108 THR A C 1
ATOM 862 O O . THR A 1 108 ? 13.833 4.208 -28.047 1.00 69.56 108 THR A O 1
ATOM 865 N N . MET A 1 109 ? 14.833 5.925 -29.100 1.00 69.50 109 MET A N 1
ATOM 866 C CA . MET A 1 109 ? 14.472 6.949 -28.109 1.00 69.50 109 MET A CA 1
ATOM 867 C C . MET A 1 109 ? 12.955 7.137 -28.013 1.00 69.50 109 MET A C 1
ATOM 869 O O . MET A 1 109 ? 12.409 7.211 -26.911 1.00 69.50 109 MET A O 1
ATOM 873 N N . LEU A 1 110 ? 12.257 7.160 -29.151 1.00 75.88 110 LEU A N 1
ATOM 874 C CA . LEU A 1 110 ? 10.801 7.269 -29.192 1.00 75.88 110 LEU A CA 1
ATOM 875 C C . LEU A 1 110 ? 10.123 6.040 -28.569 1.00 75.88 110 LEU A C 1
ATOM 877 O O . LEU A 1 110 ? 9.217 6.193 -27.750 1.00 75.88 110 LEU A O 1
ATOM 881 N N . VAL A 1 111 ? 10.599 4.830 -28.874 1.00 76.12 111 VAL A N 1
ATOM 882 C CA . VAL A 1 111 ? 10.111 3.590 -28.245 1.00 76.12 111 VAL A CA 1
ATOM 883 C C . VAL A 1 111 ? 10.356 3.608 -26.733 1.00 76.12 111 VAL A C 1
ATOM 885 O O . VAL A 1 111 ? 9.445 3.292 -25.966 1.00 76.12 111 VAL A O 1
ATOM 888 N N . ALA A 1 112 ? 11.540 4.032 -26.282 1.00 72.19 112 ALA A N 1
ATOM 889 C CA . ALA A 1 112 ? 11.855 4.150 -24.859 1.00 72.19 112 ALA A CA 1
ATOM 890 C C . ALA A 1 112 ? 10.939 5.160 -24.144 1.00 72.19 112 ALA A C 1
ATOM 892 O O . ALA A 1 112 ? 10.459 4.882 -23.043 1.00 72.19 112 ALA A O 1
ATOM 893 N N . LEU A 1 113 ? 10.637 6.296 -24.781 1.00 77.81 113 LEU A N 1
ATOM 894 C CA . LEU A 1 113 ? 9.725 7.309 -24.248 1.00 77.81 113 LEU A CA 1
ATOM 895 C C . LEU A 1 113 ? 8.294 6.769 -24.134 1.00 77.81 113 LEU A C 1
ATOM 897 O O . LEU A 1 113 ? 7.664 6.927 -23.086 1.00 77.81 113 LEU A O 1
ATOM 901 N N . VAL A 1 114 ? 7.796 6.081 -25.166 1.00 78.69 114 VAL A N 1
ATOM 902 C CA . VAL A 1 114 ? 6.461 5.461 -25.156 1.00 78.69 114 VAL A CA 1
ATOM 903 C C . VAL A 1 114 ? 6.362 4.393 -24.063 1.00 78.69 114 VAL A C 1
ATOM 905 O O . VAL A 1 114 ? 5.410 4.400 -23.280 1.00 78.69 114 VAL A O 1
ATOM 908 N N . LEU A 1 115 ? 7.364 3.517 -23.939 1.00 77.19 115 LEU A N 1
ATOM 909 C CA . LEU A 1 115 ? 7.406 2.502 -22.882 1.00 77.19 115 LEU A CA 1
ATOM 910 C C . LEU A 1 115 ? 7.490 3.131 -21.482 1.00 77.19 115 LEU A C 1
ATOM 912 O O . LEU A 1 115 ? 6.792 2.690 -20.565 1.00 77.19 115 LEU A O 1
ATOM 916 N N . GLY A 1 116 ? 8.279 4.197 -21.323 1.00 73.81 116 GLY A N 1
ATOM 917 C CA . GLY A 1 116 ? 8.351 4.979 -20.089 1.00 73.81 116 GLY A CA 1
ATOM 918 C C . GLY A 1 116 ? 7.005 5.602 -19.711 1.00 73.81 116 GLY A C 1
ATOM 919 O O . GLY A 1 116 ? 6.561 5.473 -18.568 1.00 73.81 116 GLY A O 1
ATOM 920 N N . ALA A 1 117 ? 6.304 6.209 -20.670 1.00 74.94 117 ALA A N 1
ATOM 921 C CA . ALA A 1 117 ? 4.983 6.799 -20.453 1.00 74.94 117 ALA A CA 1
ATOM 922 C C . ALA A 1 117 ? 3.931 5.743 -20.057 1.00 74.94 117 ALA A C 1
ATOM 924 O O . ALA A 1 117 ? 3.133 5.970 -19.137 1.00 74.94 117 ALA A O 1
ATOM 925 N N . ILE A 1 118 ? 3.959 4.563 -20.689 1.00 78.25 118 ILE A N 1
ATOM 926 C CA . ILE A 1 118 ? 3.089 3.428 -20.340 1.00 78.25 118 ILE A CA 1
ATOM 927 C C . ILE A 1 118 ? 3.366 2.963 -18.905 1.00 78.25 118 ILE A C 1
ATOM 929 O O . ILE A 1 118 ? 2.425 2.758 -18.134 1.00 78.25 118 ILE A O 1
ATOM 933 N N . LEU A 1 119 ? 4.637 2.858 -18.511 1.00 75.94 119 LEU A N 1
ATOM 934 C CA . LEU A 1 119 ? 5.031 2.480 -17.152 1.00 75.94 119 LEU A CA 1
ATOM 935 C C . LEU A 1 119 ? 4.573 3.481 -16.097 1.00 75.94 119 LEU A C 1
ATOM 937 O O . LEU A 1 119 ? 4.003 3.072 -15.085 1.00 75.94 119 LEU A O 1
ATOM 941 N N . VAL A 1 120 ? 4.766 4.779 -16.335 1.00 73.62 120 VAL A N 1
ATOM 942 C CA . VAL A 1 120 ? 4.300 5.835 -15.421 1.00 73.62 120 VAL A CA 1
ATOM 943 C C . VAL A 1 120 ? 2.777 5.786 -15.277 1.00 73.62 120 VAL A C 1
ATOM 945 O O . VAL A 1 120 ? 2.252 5.842 -14.162 1.00 73.62 120 VAL A O 1
ATOM 948 N N . THR A 1 121 ? 2.059 5.606 -16.387 1.00 74.38 121 THR A N 1
ATOM 949 C CA . THR A 1 121 ? 0.593 5.508 -16.385 1.00 74.38 121 THR A CA 1
ATOM 950 C C . THR A 1 121 ? 0.114 4.265 -15.633 1.00 74.38 121 THR A C 1
ATOM 952 O O . THR A 1 121 ? -0.810 4.351 -14.819 1.00 74.38 121 THR A O 1
ATOM 955 N N . ASN A 1 122 ? 0.759 3.116 -15.843 1.00 75.19 122 ASN A N 1
ATOM 956 C CA . ASN A 1 122 ? 0.443 1.877 -15.133 1.00 75.19 122 ASN A CA 1
ATOM 957 C C . ASN A 1 122 ? 0.758 1.979 -13.639 1.00 75.19 122 ASN A C 1
ATOM 959 O O . ASN A 1 122 ? -0.069 1.581 -12.819 1.00 75.19 122 ASN A O 1
ATOM 963 N N . ALA A 1 123 ? 1.884 2.590 -13.268 1.00 68.12 123 ALA A N 1
ATOM 964 C CA . ALA A 1 123 ? 2.232 2.849 -11.876 1.00 68.12 123 ALA A CA 1
ATOM 965 C C . ALA A 1 123 ? 1.193 3.752 -11.189 1.00 68.12 123 ALA A C 1
ATOM 967 O O . ALA A 1 123 ? 0.767 3.471 -10.066 1.00 68.12 123 ALA A O 1
ATOM 968 N N . ALA A 1 124 ? 0.729 4.805 -11.870 1.00 70.00 124 ALA A N 1
ATOM 969 C CA . ALA A 1 124 ? -0.306 5.698 -11.353 1.00 70.00 124 ALA A CA 1
ATOM 970 C C . ALA A 1 124 ? -1.661 4.987 -11.188 1.00 70.00 124 ALA A C 1
ATOM 972 O O . ALA A 1 124 ? -2.318 5.144 -10.156 1.00 70.00 124 ALA A O 1
ATOM 973 N N . ARG A 1 125 ? -2.069 4.174 -12.172 1.00 77.94 125 ARG A N 1
ATOM 974 C CA . ARG A 1 125 ? -3.299 3.364 -12.101 1.00 77.94 125 ARG A CA 1
ATOM 975 C C . ARG A 1 125 ? -3.236 2.349 -10.967 1.00 77.94 125 ARG A C 1
ATOM 977 O O . ARG A 1 125 ? -4.189 2.250 -10.197 1.00 77.94 125 ARG A O 1
ATOM 984 N N . LEU A 1 126 ? -2.113 1.646 -10.835 1.00 74.19 126 LEU A N 1
ATOM 985 C CA . LEU A 1 126 ? -1.896 0.684 -9.762 1.00 74.19 126 LEU A CA 1
ATOM 986 C C . LEU A 1 126 ? -1.983 1.376 -8.401 1.00 74.19 126 LEU A C 1
ATOM 988 O O . LEU A 1 126 ? -2.724 0.919 -7.540 1.00 74.19 126 LEU A O 1
ATOM 992 N N . ARG A 1 127 ? -1.326 2.529 -8.230 1.00 70.12 127 ARG A N 1
ATOM 993 C CA . ARG A 1 127 ? -1.391 3.310 -6.986 1.00 70.12 127 ARG A CA 1
ATOM 994 C C . ARG A 1 127 ? -2.817 3.734 -6.618 1.00 70.12 127 ARG A C 1
ATOM 996 O O . ARG A 1 127 ? -3.155 3.713 -5.439 1.00 70.12 127 ARG A O 1
ATOM 1003 N N . ARG A 1 128 ? -3.641 4.116 -7.599 1.00 72.50 128 ARG A N 1
ATOM 1004 C CA . ARG A 1 128 ? -5.048 4.484 -7.359 1.00 72.50 128 ARG A CA 1
ATOM 1005 C C . ARG A 1 128 ? -5.897 3.282 -6.955 1.00 72.50 128 ARG A C 1
ATOM 1007 O O . ARG A 1 128 ? -6.623 3.395 -5.977 1.00 72.50 128 ARG A O 1
ATOM 1014 N N . ARG A 1 129 ? -5.765 2.146 -7.651 1.00 76.50 129 ARG A N 1
ATOM 1015 C CA . ARG A 1 129 ? -6.475 0.901 -7.292 1.00 76.50 129 ARG A CA 1
ATOM 1016 C C . ARG A 1 129 ? -6.143 0.464 -5.873 1.00 76.50 129 ARG A C 1
ATOM 1018 O O . ARG A 1 129 ? -7.029 0.253 -5.069 1.00 76.50 129 ARG A O 1
ATOM 1025 N N . VAL A 1 130 ? -4.854 0.474 -5.552 1.00 70.00 130 VAL A N 1
ATOM 1026 C CA . VAL A 1 130 ? -4.330 0.251 -4.204 1.00 70.00 130 VAL A CA 1
ATOM 1027 C C . VAL A 1 130 ? -5.052 1.142 -3.188 1.00 70.00 130 VAL A C 1
ATOM 1029 O O . VAL A 1 130 ? -5.680 0.651 -2.261 1.00 70.00 130 VAL A O 1
ATOM 1032 N N . GLN A 1 131 ? -5.068 2.460 -3.395 1.00 73.62 131 GLN A N 1
ATOM 1033 C CA . GLN A 1 131 ? -5.766 3.367 -2.478 1.00 73.62 131 GLN A CA 1
ATOM 1034 C C . GLN A 1 131 ? -7.267 3.071 -2.331 1.00 73.62 131 GLN A C 1
ATOM 1036 O O . GLN A 1 131 ? -7.785 3.245 -1.232 1.00 73.62 131 GLN A O 1
ATOM 1041 N N . GLN A 1 132 ? -7.947 2.642 -3.396 1.00 77.00 132 GLN A N 1
ATOM 1042 C CA . GLN A 1 132 ? -9.366 2.277 -3.362 1.00 77.00 132 GLN A CA 1
ATOM 1043 C C . GLN A 1 132 ? -9.606 1.007 -2.541 1.00 77.00 132 GLN A C 1
ATOM 1045 O O . GLN A 1 132 ? -10.417 1.047 -1.620 1.00 77.00 132 GLN A O 1
ATOM 1050 N N . ASP A 1 133 ? -8.838 -0.054 -2.789 1.00 75.06 133 ASP A N 1
ATOM 1051 C CA . ASP A 1 133 ? -8.947 -1.326 -2.064 1.00 75.06 133 ASP A CA 1
ATOM 1052 C C . ASP A 1 133 ? -8.778 -1.119 -0.543 1.00 75.06 133 ASP A C 1
ATOM 1054 O O . ASP A 1 133 ? -9.512 -1.687 0.260 1.00 75.06 133 ASP A O 1
ATOM 1058 N N . PHE A 1 134 ? -7.854 -0.245 -0.121 1.00 77.00 134 PHE A N 1
ATOM 1059 C CA . PHE A 1 134 ? -7.679 0.069 1.305 1.00 77.00 134 PHE A CA 1
ATOM 1060 C C . PHE A 1 134 ? -8.851 0.856 1.908 1.00 77.00 134 PHE A C 1
ATOM 1062 O O . PHE A 1 134 ? -9.194 0.678 3.078 1.00 77.00 134 PHE A O 1
ATOM 1069 N N . ILE A 1 135 ? -9.467 1.745 1.124 1.00 79.62 135 ILE A N 1
ATOM 1070 C CA . ILE A 1 135 ? -10.664 2.479 1.552 1.00 79.62 135 ILE A CA 1
ATOM 1071 C C . ILE A 1 135 ? -11.831 1.505 1.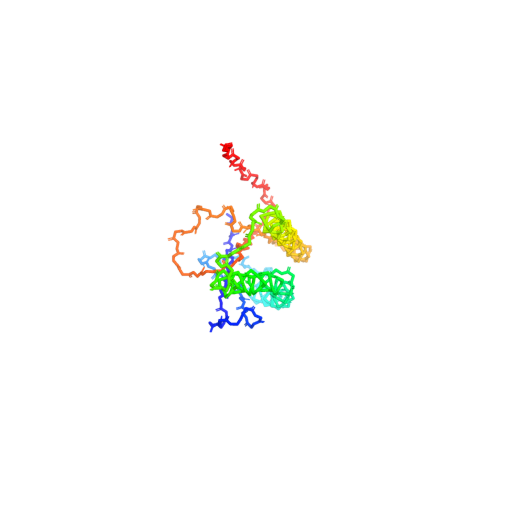741 1.00 79.62 135 ILE A C 1
ATOM 1073 O O . ILE A 1 135 ? -12.583 1.652 2.703 1.00 79.62 135 ILE A O 1
ATOM 1077 N N . GLU A 1 136 ? -11.962 0.496 0.880 1.00 80.88 136 GLU A N 1
ATOM 1078 C CA . GLU A 1 136 ? -12.967 -0.562 1.034 1.00 80.88 136 GLU A CA 1
ATOM 1079 C C . GLU A 1 136 ? -12.769 -1.355 2.329 1.00 80.88 136 GLU A C 1
ATOM 1081 O O . GLU A 1 136 ? -13.732 -1.547 3.071 1.00 80.88 136 GLU A O 1
ATOM 1086 N N . THR A 1 137 ? -11.527 -1.722 2.664 1.00 80.75 137 THR A N 1
ATOM 1087 C CA . THR A 1 137 ? -11.201 -2.371 3.946 1.00 80.75 137 THR A CA 1
ATOM 1088 C C . THR A 1 137 ? -11.658 -1.532 5.143 1.00 80.75 137 THR A C 1
ATOM 1090 O O . THR A 1 137 ? -12.303 -2.032 6.063 1.00 80.75 137 THR A O 1
ATOM 1093 N N . ILE A 1 138 ? -11.397 -0.225 5.115 1.00 84.12 138 ILE A N 1
ATOM 1094 C CA . ILE A 1 138 ? -11.823 0.687 6.185 1.00 84.12 138 ILE A CA 1
ATOM 1095 C C . ILE A 1 138 ? -13.345 0.855 6.223 1.00 84.12 138 ILE A C 1
ATOM 1097 O O . ILE A 1 138 ? -13.926 0.941 7.304 1.00 84.12 138 ILE A O 1
ATOM 1101 N N . ASN A 1 139 ? -14.013 0.866 5.070 1.00 84.12 139 ASN A N 1
ATOM 1102 C CA . ASN A 1 139 ? -15.472 0.897 5.014 1.00 84.12 139 ASN A CA 1
ATOM 1103 C C . ASN A 1 139 ? -16.092 -0.363 5.627 1.00 84.12 139 ASN A C 1
ATOM 1105 O O . ASN A 1 139 ? -17.074 -0.250 6.355 1.00 84.12 139 ASN A O 1
ATOM 1109 N N . TYR A 1 140 ? -15.501 -1.537 5.402 1.00 83.00 140 TYR A N 1
ATOM 1110 C CA . TYR A 1 140 ? -15.942 -2.772 6.049 1.00 83.00 140 TYR A CA 1
ATOM 1111 C C . TYR A 1 140 ? -15.809 -2.697 7.579 1.00 83.00 140 TYR A C 1
ATOM 1113 O O . TYR A 1 140 ? -16.743 -3.051 8.300 1.00 83.00 140 TYR A O 1
ATOM 1121 N N . MET A 1 141 ? -14.697 -2.153 8.087 1.00 81.88 141 MET A N 1
ATOM 1122 C CA . MET A 1 141 ? -14.537 -1.912 9.529 1.00 81.88 141 MET A CA 1
ATOM 1123 C C . MET A 1 141 ? -15.574 -0.931 10.075 1.00 81.88 141 MET A C 1
ATOM 1125 O O . MET A 1 141 ? -16.119 -1.163 11.151 1.00 81.88 141 MET A O 1
ATOM 1129 N N . ASN A 1 142 ? -15.892 0.122 9.317 1.00 84.75 142 ASN A N 1
ATOM 1130 C CA . ASN A 1 142 ? -16.918 1.090 9.697 1.00 84.75 142 ASN A CA 1
ATOM 1131 C C . ASN A 1 142 ? -18.299 0.463 9.840 1.00 84.75 142 ASN A C 1
ATOM 1133 O O . ASN A 1 142 ? -18.958 0.740 10.830 1.00 84.75 142 ASN A O 1
ATOM 1137 N N . VAL A 1 143 ? -18.721 -0.391 8.903 1.00 85.00 143 VAL A N 1
ATOM 1138 C CA . VAL A 1 143 ? -20.022 -1.083 8.995 1.00 85.00 143 VAL A CA 1
ATOM 1139 C C . VAL A 1 143 ? -20.092 -1.939 10.261 1.00 85.00 143 VAL A C 1
ATOM 1141 O O . VAL A 1 143 ? -21.124 -2.003 10.921 1.00 85.00 143 VAL A O 1
ATOM 1144 N N . ARG A 1 144 ? -18.980 -2.579 10.638 1.00 82.06 144 ARG A N 1
ATOM 1145 C CA . ARG A 1 144 ? -18.923 -3.400 11.852 1.00 82.06 144 ARG A CA 1
ATOM 1146 C C . ARG A 1 144 ? -18.937 -2.570 13.137 1.00 82.06 144 ARG A C 1
ATOM 1148 O O . ARG A 1 144 ? -19.552 -2.983 14.117 1.00 82.06 144 ARG A O 1
ATOM 1155 N N . ASP A 1 145 ? -18.226 -1.448 13.150 1.00 84.00 145 ASP A N 1
ATOM 1156 C CA . ASP A 1 145 ? -18.032 -0.624 14.347 1.00 84.00 145 ASP A CA 1
ATOM 1157 C C . ASP A 1 145 ? -19.066 0.516 14.480 1.00 84.00 145 ASP A C 1
ATOM 1159 O O . ASP A 1 145 ? -19.082 1.227 15.488 1.00 84.00 145 ASP A O 1
ATOM 1163 N N . GLU A 1 146 ? -19.987 0.637 13.517 1.00 83.69 146 GLU A N 1
ATOM 1164 C CA . GLU A 1 146 ? -21.113 1.582 13.523 1.00 83.69 146 GLU A CA 1
ATOM 1165 C C . GLU A 1 146 ? -22.001 1.422 14.764 1.00 83.69 146 GLU A C 1
ATOM 1167 O O . GLU A 1 146 ? -22.451 2.415 15.328 1.00 83.69 146 GLU A O 1
ATOM 1172 N N . VAL A 1 147 ? -22.157 0.188 15.259 1.00 84.81 147 VAL A N 1
ATOM 1173 C CA . VAL A 1 147 ? -22.910 -0.135 16.487 1.00 84.81 147 VAL A CA 1
ATOM 1174 C C . VAL A 1 147 ? -22.356 0.593 17.722 1.00 84.81 147 VAL A C 1
ATOM 1176 O O . VAL A 1 147 ? -23.092 0.856 18.668 1.00 84.81 147 VAL A O 1
ATOM 1179 N N . TYR A 1 148 ? -21.068 0.945 17.712 1.00 83.00 148 TYR A N 1
ATOM 1180 C CA . TYR A 1 148 ? -20.387 1.637 18.811 1.00 83.00 148 TYR A CA 1
ATOM 1181 C C . TYR A 1 148 ? -20.196 3.141 18.550 1.00 83.00 148 TYR A C 1
ATOM 1183 O O . TYR A 1 148 ? -19.495 3.814 19.316 1.00 83.00 148 TYR A O 1
ATOM 1191 N N . GLU A 1 149 ? -20.784 3.661 17.464 1.00 83.56 149 GLU A N 1
ATOM 1192 C CA . GLU A 1 149 ? -20.569 5.019 16.942 1.00 83.56 149 GLU A CA 1
ATOM 1193 C C . GLU A 1 149 ? -19.090 5.321 16.642 1.00 83.56 149 GLU A C 1
ATOM 1195 O O . GLU A 1 149 ? -18.643 6.469 16.728 1.00 83.56 149 GLU A O 1
ATOM 1200 N N . VAL A 1 150 ? -18.302 4.283 16.332 1.00 84.38 150 VAL A N 1
ATOM 1201 C CA . VAL A 1 150 ? -16.873 4.395 16.031 1.00 84.38 150 VAL A CA 1
ATOM 1202 C C . VAL A 1 150 ? -16.673 4.431 14.521 1.00 84.38 150 VAL A C 1
ATOM 1204 O O . VAL A 1 150 ? -17.173 3.595 13.770 1.00 84.38 150 VAL A O 1
ATOM 1207 N N . HIS A 1 151 ? -15.898 5.412 14.069 1.00 85.75 151 HIS A N 1
ATOM 1208 C CA . HIS A 1 151 ? -15.667 5.670 12.659 1.00 85.75 151 HIS A CA 1
ATOM 1209 C C . HIS A 1 151 ? -14.174 5.798 12.351 1.00 85.75 151 HIS A C 1
ATOM 1211 O O . HIS A 1 151 ? -13.462 6.660 12.871 1.00 85.75 151 HIS A O 1
ATOM 1217 N N . TRP A 1 152 ? -13.718 4.960 11.433 1.00 87.25 152 TRP A N 1
ATOM 1218 C CA . TRP A 1 152 ? -12.385 4.878 10.865 1.00 87.25 152 TRP A CA 1
ATOM 1219 C C . TRP A 1 152 ? -12.338 5.660 9.550 1.00 87.25 152 TRP A C 1
ATOM 1221 O O . TRP A 1 152 ? -13.182 5.500 8.667 1.00 87.25 152 TRP A O 1
ATOM 1231 N N . SER A 1 153 ? -11.340 6.522 9.392 1.00 84.50 153 SER A N 1
ATOM 1232 C CA . SER A 1 153 ? -11.189 7.358 8.198 1.00 84.50 153 SER A CA 1
ATOM 1233 C C . SER A 1 153 ? -9.748 7.352 7.705 1.00 84.50 153 SER A C 1
ATOM 1235 O O . SER A 1 153 ? -8.818 7.649 8.454 1.00 84.50 153 SER A O 1
ATOM 1237 N N . TYR A 1 154 ? -9.546 7.000 6.434 1.00 82.69 154 TYR A N 1
ATOM 1238 C CA . TYR A 1 154 ? -8.226 7.041 5.811 1.00 82.69 154 TYR A CA 1
ATOM 1239 C C . TYR A 1 154 ? -7.918 8.435 5.277 1.00 82.69 154 TYR A C 1
ATOM 1241 O O . TYR A 1 154 ? -8.655 8.971 4.450 1.00 82.69 154 TYR A O 1
ATOM 1249 N N . ILE A 1 155 ? -6.789 8.996 5.695 1.00 77.19 155 ILE A N 1
ATOM 1250 C CA . ILE A 1 155 ? -6.272 10.265 5.190 1.00 77.19 155 ILE A CA 1
ATOM 1251 C C . ILE A 1 155 ? -5.003 9.968 4.392 1.00 77.19 155 ILE A C 1
ATOM 1253 O O . ILE A 1 155 ? -3.976 9.646 4.993 1.00 77.19 155 ILE A O 1
ATOM 1257 N N . PRO A 1 156 ? -5.020 10.088 3.053 1.00 69.44 156 PRO A N 1
ATOM 1258 C CA . PRO A 1 156 ? -3.853 9.798 2.234 1.00 69.44 156 PRO A CA 1
ATOM 1259 C C . PRO A 1 156 ? -2.720 10.799 2.497 1.00 69.44 156 PRO A C 1
ATOM 1261 O O . PRO A 1 156 ? -2.945 11.995 2.686 1.00 69.44 156 PRO A O 1
ATOM 1264 N N . LYS A 1 157 ? -1.475 10.315 2.412 1.00 65.06 157 LYS A N 1
ATOM 1265 C CA . LYS A 1 157 ? -0.248 11.086 2.685 1.00 65.06 157 LYS A CA 1
ATOM 1266 C C . LYS A 1 157 ? -0.119 12.403 1.897 1.00 65.06 157 LYS A C 1
ATOM 1268 O O . LYS A 1 157 ? 0.494 13.345 2.381 1.00 65.06 157 LYS A O 1
ATOM 1273 N N . GLN A 1 158 ? -0.712 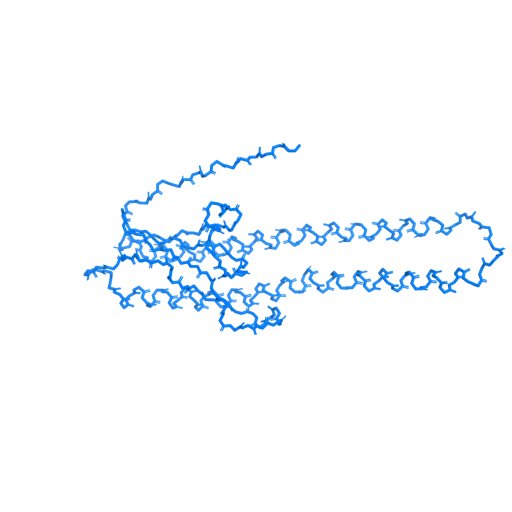12.506 0.704 1.00 56.03 158 GLN A N 1
ATOM 1274 C CA . GLN A 1 158 ? -0.685 13.740 -0.101 1.00 56.03 158 GLN A CA 1
ATOM 1275 C C . GLN A 1 158 ? -1.374 14.935 0.586 1.00 56.03 158 GLN A C 1
ATOM 1277 O O . GLN A 1 158 ? -0.972 16.068 0.349 1.00 56.03 158 GLN A O 1
ATOM 1282 N N . ASN A 1 159 ? -2.335 14.692 1.484 1.00 49.97 159 ASN A N 1
ATOM 1283 C CA . ASN A 1 159 ? -3.056 15.745 2.210 1.00 49.97 159 ASN A CA 1
ATOM 1284 C C . ASN A 1 159 ? -2.374 16.153 3.535 1.00 49.97 159 ASN A C 1
ATOM 1286 O O . ASN A 1 159 ? -2.890 17.002 4.255 1.00 49.97 159 ASN A O 1
ATOM 1290 N N . GLN A 1 160 ? -1.227 15.556 3.885 1.00 49.78 160 GLN A N 1
ATOM 1291 C CA . GLN A 1 160 ? -0.620 15.648 5.222 1.00 49.78 160 GLN A CA 1
ATOM 1292 C C . GLN A 1 160 ? 0.550 16.636 5.346 1.00 49.78 160 GLN A C 1
ATOM 1294 O O . GLN A 1 160 ? 1.280 16.574 6.333 1.00 49.78 160 GLN A O 1
ATOM 1299 N N . ALA A 1 161 ? 0.721 17.589 4.421 1.00 44.47 161 ALA A N 1
ATOM 1300 C CA . ALA A 1 161 ? 1.778 18.608 4.533 1.00 44.47 161 ALA A CA 1
ATOM 1301 C C . ALA A 1 161 ? 1.751 19.370 5.882 1.00 44.47 161 ALA A C 1
ATOM 1303 O O . ALA A 1 161 ? 2.793 19.792 6.368 1.00 44.47 161 ALA A O 1
ATOM 1304 N N . LEU A 1 162 ? 0.581 19.467 6.525 1.00 39.91 162 LEU A N 1
ATOM 1305 C CA . LEU A 1 162 ? 0.384 20.087 7.843 1.00 39.91 162 LEU A CA 1
ATOM 1306 C C . LEU A 1 162 ? 0.678 19.166 9.050 1.00 39.91 162 LEU A C 1
ATOM 1308 O O . LEU A 1 162 ? 0.766 19.655 10.169 1.00 39.91 162 LEU A O 1
ATOM 1312 N N . LEU A 1 163 ? 0.836 17.850 8.859 1.00 42.12 163 LEU A N 1
ATOM 1313 C CA . LEU A 1 163 ? 1.045 16.861 9.938 1.00 42.12 163 LEU A CA 1
ATOM 1314 C C . LEU A 1 163 ? 2.474 16.277 9.963 1.00 42.12 163 LEU A C 1
ATOM 1316 O O . LEU A 1 163 ? 2.797 15.472 10.840 1.00 42.12 163 LEU A O 1
ATOM 1320 N N . CYS A 1 164 ? 3.329 16.683 9.017 1.00 43.09 164 CYS A N 1
ATOM 1321 C CA . CYS A 1 164 ? 4.696 16.187 8.809 1.00 43.09 164 CYS A CA 1
ATOM 1322 C C . CYS A 1 164 ? 5.778 16.835 9.701 1.00 43.09 164 CYS A C 1
ATOM 1324 O O . CYS A 1 164 ? 6.961 16.681 9.412 1.00 43.09 164 CYS A O 1
ATOM 1326 N N . ALA A 1 165 ? 5.416 17.524 10.786 1.00 43.38 165 ALA A N 1
ATOM 1327 C CA . ALA A 1 165 ? 6.390 18.160 11.683 1.00 43.38 165 ALA A CA 1
ATOM 1328 C C . ALA A 1 165 ? 7.004 17.218 12.744 1.00 43.38 165 ALA A C 1
ATOM 1330 O O . ALA A 1 165 ? 7.807 17.662 13.557 1.00 43.38 165 ALA A O 1
ATOM 1331 N N . GLN A 1 166 ? 6.662 15.925 12.756 1.00 42.31 166 GLN A N 1
ATOM 1332 C CA . GLN A 1 166 ? 7.250 14.953 13.685 1.00 42.31 166 GLN A CA 1
ATOM 1333 C C . GLN A 1 166 ? 8.055 13.904 12.924 1.00 42.31 166 GLN A C 1
AT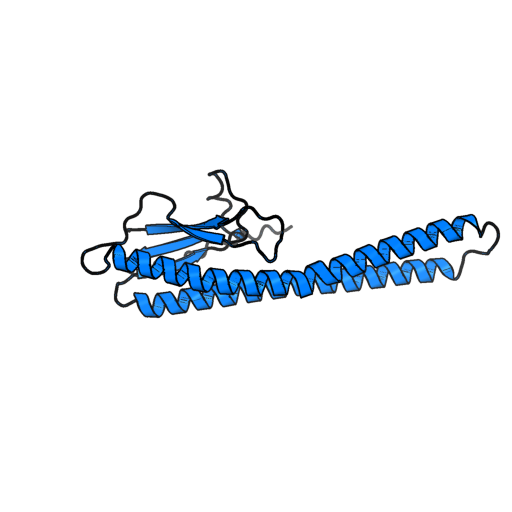OM 1335 O O . GLN A 1 166 ? 7.514 13.177 12.088 1.00 42.31 166 GLN A O 1
ATOM 1340 N N . GLY A 1 167 ? 9.360 13.915 13.206 1.00 43.19 167 GLY A N 1
ATOM 1341 C CA . GLY A 1 167 ? 10.391 13.092 12.595 1.00 43.19 167 GLY A CA 1
ATOM 1342 C C . GLY A 1 167 ? 10.140 11.590 12.688 1.00 43.19 167 GLY A C 1
ATOM 1343 O O . GLY A 1 167 ? 9.371 11.106 13.512 1.00 43.19 167 GLY A O 1
ATOM 1344 N N . ASP A 1 168 ? 10.835 10.887 11.799 1.00 45.47 168 ASP A N 1
ATOM 1345 C CA . ASP A 1 168 ? 10.968 9.435 11.727 1.00 45.47 168 ASP A CA 1
ATOM 1346 C C . ASP A 1 168 ? 9.686 8.625 11.517 1.00 45.47 168 ASP A C 1
ATOM 1348 O O . ASP A 1 168 ? 9.115 8.018 12.413 1.00 45.47 168 ASP A O 1
ATOM 1352 N N . GLN A 1 169 ? 9.303 8.496 10.247 1.00 49.53 169 GLN A N 1
ATOM 1353 C CA . GLN A 1 169 ? 9.535 7.259 9.488 1.00 49.53 169 GLN A CA 1
ATOM 1354 C C . GLN A 1 169 ? 8.997 7.439 8.064 1.00 49.53 169 GLN A C 1
ATOM 1356 O O . GLN A 1 169 ? 7.937 8.022 7.831 1.00 49.53 169 GLN A O 1
ATOM 1361 N N . LYS A 1 170 ? 9.741 6.940 7.070 1.00 54.09 170 LYS A N 1
ATOM 1362 C CA . LYS A 1 170 ? 9.408 7.013 5.636 1.00 54.09 170 LYS A CA 1
ATOM 1363 C C . LYS A 1 170 ? 8.224 6.100 5.260 1.00 54.09 170 LYS A C 1
ATOM 1365 O O . LYS A 1 170 ? 8.302 5.424 4.235 1.00 54.09 170 LYS A O 1
ATOM 1370 N N . SER A 1 171 ? 7.139 6.058 6.037 1.00 59.31 171 SER A N 1
ATOM 1371 C CA . SER A 1 171 ? 5.983 5.248 5.648 1.00 59.31 171 SER A CA 1
ATOM 1372 C C . SER A 1 171 ? 5.390 5.764 4.338 1.00 59.31 171 SER A C 1
ATOM 1374 O O . SER A 1 171 ? 5.308 6.974 4.087 1.00 59.31 171 SER A O 1
ATOM 1376 N N . ARG A 1 172 ? 5.029 4.834 3.453 1.00 63.00 172 ARG A N 1
ATOM 1377 C CA . ARG A 1 172 ? 4.437 5.129 2.138 1.00 63.00 172 ARG A CA 1
ATOM 1378 C C . ARG A 1 172 ? 2.934 5.402 2.223 1.00 63.00 172 ARG A C 1
ATOM 1380 O O . ARG A 1 172 ? 2.361 5.899 1.250 1.00 63.00 172 ARG A O 1
ATOM 1387 N N . PHE A 1 173 ? 2.321 5.105 3.365 1.00 69.31 173 PHE A N 1
ATOM 1388 C CA . PHE A 1 173 ? 0.886 5.209 3.593 1.00 69.31 173 PHE A CA 1
ATOM 1389 C C . PHE A 1 173 ? 0.526 6.489 4.357 1.00 69.31 173 PHE A C 1
ATOM 1391 O O . PHE A 1 173 ? 1.390 7.209 4.858 1.00 69.31 173 PHE A O 1
ATOM 1398 N N . GLY A 1 174 ? -0.760 6.834 4.321 1.00 74.75 174 GLY A N 1
ATOM 1399 C CA . GLY A 1 174 ? -1.317 7.971 5.050 1.00 74.75 174 GLY A CA 1
ATOM 1400 C C . GLY A 1 174 ? -1.530 7.685 6.540 1.00 74.75 174 GLY A C 1
ATOM 1401 O O . GLY A 1 174 ? -0.891 6.805 7.104 1.00 74.75 174 GLY A O 1
ATOM 1402 N N . SER A 1 175 ? -2.453 8.403 7.181 1.00 78.69 175 SER A N 1
ATOM 1403 C CA . SER A 1 175 ? -2.904 8.098 8.549 1.00 78.69 175 SER A CA 1
ATOM 1404 C C . SER A 1 175 ? -4.319 7.543 8.538 1.00 78.69 175 SER A C 1
ATOM 1406 O O . SER A 1 175 ? -5.127 7.949 7.703 1.00 78.69 175 SER A O 1
ATOM 1408 N N . VAL A 1 176 ? -4.648 6.706 9.515 1.00 83.25 176 VAL A N 1
ATOM 1409 C CA . VAL A 1 176 ? -6.039 6.369 9.819 1.00 83.25 176 VAL A CA 1
ATOM 1410 C C . VAL A 1 176 ? -6.452 7.150 11.056 1.00 83.25 176 VAL A C 1
ATOM 1412 O O . VAL A 1 176 ? -5.759 7.148 12.067 1.00 83.25 176 VAL A O 1
ATOM 1415 N N . VAL A 1 177 ? -7.555 7.875 10.957 1.00 83.62 177 VAL A N 1
ATOM 1416 C CA . VAL A 1 177 ? -8.141 8.608 12.071 1.00 83.62 177 VAL A CA 1
ATOM 1417 C C . VAL A 1 177 ? -9.386 7.867 12.514 1.00 83.62 177 VAL A C 1
ATOM 1419 O O . VAL A 1 177 ? -10.329 7.712 11.735 1.00 83.62 177 VAL A O 1
ATOM 1422 N N . VAL A 1 178 ? -9.382 7.444 13.768 1.00 83.94 178 VAL A N 1
ATOM 1423 C CA . VAL A 1 178 ? -10.544 6.880 14.441 1.00 83.94 178 VAL A CA 1
ATOM 1424 C C . VAL A 1 178 ? -11.184 8.004 15.244 1.00 83.94 178 VAL A C 1
ATOM 1426 O O . VAL A 1 178 ? -10.481 8.762 15.915 1.00 83.94 178 VAL A O 1
ATOM 1429 N N . HIS A 1 179 ? -12.496 8.154 15.145 1.00 84.25 179 HIS A N 1
ATOM 1430 C CA . HIS A 1 179 ? -13.273 9.114 15.922 1.00 84.25 179 HIS A CA 1
ATOM 1431 C C . HIS A 1 179 ? -14.568 8.469 16.391 1.00 84.25 179 HIS A C 1
ATOM 1433 O O . HIS A 1 179 ? -15.015 7.485 15.804 1.00 84.25 179 HIS A O 1
ATOM 1439 N N . ARG A 1 180 ? -15.157 9.030 17.448 1.00 76.88 180 ARG A N 1
ATOM 1440 C CA . ARG A 1 180 ? -16.432 8.566 17.992 1.00 76.88 180 ARG A CA 1
ATOM 1441 C C . ARG A 1 180 ? -17.457 9.693 18.067 1.00 76.88 180 ARG A C 1
ATOM 1443 O O . ARG A 1 180 ? -17.094 10.817 18.432 1.00 76.88 180 ARG A O 1
ATOM 1450 N N . GLY A 1 181 ? -18.708 9.377 17.740 1.00 72.81 181 GLY A N 1
ATOM 1451 C CA . GLY A 1 181 ? -19.831 10.316 17.672 1.00 72.81 181 GLY A CA 1
ATOM 1452 C C . GLY A 1 181 ? -20.313 10.558 16.234 1.00 72.81 181 GLY A C 1
ATOM 1453 O O . GLY A 1 181 ? -19.830 9.896 15.313 1.00 72.81 181 GLY A O 1
ATOM 1454 N N . PRO A 1 182 ? -21.252 11.504 16.011 1.00 61.53 182 PRO A N 1
ATOM 1455 C CA . PRO A 1 182 ? -21.865 11.714 14.704 1.00 61.53 182 PRO A CA 1
ATOM 1456 C C . PRO A 1 182 ? -20.785 11.956 13.654 1.00 61.53 182 PRO A C 1
ATOM 1458 O O . PRO A 1 182 ? -19.912 12.808 13.849 1.00 61.53 182 PRO A O 1
ATOM 1461 N N . ARG A 1 183 ? -20.850 11.170 12.569 1.00 55.56 183 ARG A N 1
ATOM 1462 C CA . ARG A 1 183 ? -19.899 11.166 11.453 1.00 55.56 183 ARG A CA 1
ATOM 1463 C C . ARG A 1 183 ? -19.494 12.600 11.142 1.00 55.56 183 ARG A C 1
ATOM 1465 O O . ARG A 1 183 ? -20.320 13.390 10.681 1.00 55.56 183 ARG A O 1
ATOM 1472 N N . ALA A 1 184 ? -18.242 12.952 11.444 1.00 50.62 184 ALA A N 1
ATOM 1473 C CA . ALA A 1 184 ? -17.767 14.299 11.171 1.00 50.62 184 ALA A CA 1
ATOM 1474 C C . ALA A 1 184 ? -18.009 14.568 9.677 1.00 50.62 184 ALA A C 1
ATOM 1476 O O . ALA A 1 184 ? -17.693 13.690 8.861 1.00 50.62 184 ALA A O 1
ATOM 1477 N N . PRO A 1 185 ? -18.595 15.721 9.293 1.00 44.50 185 PRO A N 1
ATOM 1478 C CA . PRO A 1 185 ? -18.787 16.030 7.887 1.00 44.50 185 PRO A CA 1
ATOM 1479 C C . PRO A 1 185 ? -17.429 15.872 7.220 1.00 44.50 185 PRO A C 1
ATOM 1481 O O . PRO A 1 185 ? -16.434 16.385 7.739 1.00 44.50 185 PRO A O 1
ATOM 1484 N N . LEU A 1 186 ? -17.389 15.100 6.128 1.00 44.53 186 LEU A N 1
ATOM 1485 C CA . LEU A 1 186 ? -16.213 14.942 5.282 1.00 44.53 186 LEU A CA 1
ATOM 1486 C C . LEU A 1 186 ? -15.650 16.342 5.063 1.00 44.53 186 LEU A C 1
ATOM 1488 O O . LEU A 1 186 ? -16.197 17.112 4.278 1.00 44.53 186 LEU A O 1
ATOM 1492 N N . ARG A 1 187 ? -14.595 16.707 5.802 1.00 40.47 187 ARG A N 1
ATOM 1493 C CA . ARG A 1 187 ? -13.866 17.937 5.537 1.00 40.47 187 ARG A CA 1
ATOM 1494 C C . ARG A 1 187 ? -13.284 17.699 4.159 1.00 40.47 187 ARG A C 1
ATOM 1496 O O . ARG A 1 187 ? -12.264 17.027 4.014 1.00 40.47 187 ARG A O 1
ATOM 1503 N N . THR A 1 188 ? -13.965 18.214 3.145 1.00 37.75 188 THR A N 1
ATOM 1504 C CA . THR A 1 188 ? -13.381 18.532 1.856 1.00 37.75 188 THR A CA 1
ATOM 1505 C C . THR A 1 188 ? -12.267 19.514 2.172 1.00 37.75 188 THR A C 1
ATOM 1507 O O . THR A 1 188 ? -12.477 20.723 2.231 1.00 37.75 188 THR A O 1
ATOM 1510 N N . VAL A 1 189 ? -11.089 18.985 2.506 1.00 37.97 189 VAL A N 1
ATOM 1511 C CA . VAL A 1 189 ? -9.872 19.780 2.545 1.00 37.97 189 VAL A CA 1
ATOM 1512 C C . VAL A 1 189 ? -9.766 20.333 1.129 1.00 37.97 189 VAL A C 1
ATOM 1514 O O . VAL A 1 189 ? -9.748 19.526 0.194 1.00 37.97 189 VAL A O 1
ATOM 1517 N N . PRO A 1 190 ? -9.812 21.662 0.938 1.00 32.78 190 PRO A N 1
ATOM 1518 C CA . PRO A 1 190 ? -9.783 22.230 -0.393 1.00 32.78 190 PRO A CA 1
ATOM 1519 C C . PRO A 1 190 ? -8.531 21.698 -1.076 1.00 32.78 190 PRO A C 1
ATOM 1521 O O . PRO A 1 190 ? -7.411 21.894 -0.600 1.00 32.78 190 PRO A O 1
ATOM 1524 N N . VAL A 1 191 ? -8.734 20.974 -2.175 1.00 34.94 191 VAL A N 1
ATOM 1525 C CA . VAL A 1 191 ? -7.658 20.674 -3.105 1.00 34.94 191 VAL A CA 1
ATOM 1526 C C . VAL A 1 191 ? -7.243 22.037 -3.634 1.00 34.94 191 VAL A C 1
ATOM 1528 O O . VAL A 1 191 ? -7.889 22.591 -4.520 1.00 34.94 191 VAL A O 1
ATOM 1531 N N . ILE A 1 192 ? -6.206 22.627 -3.039 1.00 37.84 192 ILE A N 1
ATOM 1532 C CA . ILE A 1 192 ? -5.539 23.780 -3.625 1.00 37.84 192 ILE A CA 1
ATOM 1533 C C . ILE A 1 192 ? -4.870 23.231 -4.881 1.00 37.84 192 ILE A C 1
ATOM 1535 O O . ILE A 1 192 ? -3.743 22.736 -4.851 1.00 37.84 192 ILE A O 1
ATOM 1539 N N . ILE A 1 193 ? -5.609 23.269 -5.987 1.00 34.53 193 ILE A N 1
ATOM 1540 C CA . ILE A 1 193 ? -5.063 23.121 -7.325 1.00 34.53 193 ILE A CA 1
ATOM 1541 C C . ILE A 1 193 ? -4.181 24.354 -7.509 1.00 34.53 193 ILE A C 1
ATOM 1543 O O . ILE A 1 193 ? -4.647 25.406 -7.944 1.00 34.53 193 ILE A O 1
ATOM 1547 N N . ARG A 1 194 ? -2.902 24.257 -7.130 1.00 32.97 194 ARG A N 1
ATOM 1548 C CA . ARG A 1 194 ? -1.899 25.166 -7.679 1.00 32.97 194 ARG A CA 1
ATOM 1549 C C . ARG A 1 194 ? -1.849 24.853 -9.168 1.00 32.97 194 ARG A C 1
ATOM 1551 O O . ARG A 1 194 ? -1.277 23.843 -9.571 1.00 32.97 194 ARG A O 1
ATOM 1558 N N . ARG A 1 195 ? -2.548 25.675 -9.952 1.00 32.72 195 ARG A N 1
ATOM 1559 C CA . ARG A 1 195 ? -2.334 25.764 -11.393 1.00 32.72 195 ARG A CA 1
ATOM 1560 C C . ARG A 1 195 ? -0.862 26.140 -11.571 1.00 32.72 195 ARG A C 1
ATOM 1562 O O . ARG A 1 195 ? -0.447 27.179 -11.063 1.00 32.72 195 ARG A O 1
ATOM 1569 N N . PHE A 1 196 ? -0.096 25.230 -12.162 1.00 37.69 196 PHE A N 1
ATOM 1570 C CA . PHE A 1 196 ? 1.151 25.577 -12.831 1.00 37.69 196 PHE A CA 1
ATOM 1571 C C . PHE A 1 196 ? 0.800 26.170 -14.192 1.00 37.69 196 PHE A C 1
ATOM 1573 O O . PHE A 1 196 ? -0.199 25.687 -14.780 1.00 37.69 196 PHE A O 1
#

Radius of gyration: 24.27 Å; chains: 1; bounding box: 58×35×74 Å

Sequence (196 aa):
MPQVVLRPFAKTPTWNPLKFAEEWRVVGQGAITDQLYTPEMFAQRLDALNAEFATYTTRINKSIFLQVHLPGVVIVVGCVVSTIVFVARSNHLYGYRYGGWEAHVGFTMLVALVLGAILVTNAARLRRRVQQDFIETINYMNVRDEVYEVHWSYIPKQNQALLCAQGDQKSRFGSVVVHRGPRAPLRTVPVIIRRF

Organism: Achlya hypogyna (NCBI:txid1202772)

Secondary structure (DSSP, 8-state):
--EEEEEEEESS--S-TTT--EEEEEESS-----SSS-HHHHHHHHHHHHHHHHHHHHHHHHHHIIIIIHHHHHHHHHHHHHHHHHHHHHTT-TT--SSSHHHHHHHHHHHHHHHHHHHHHHHHHHHHHHHHHHHHHHHHHHHHHGGGTEEEEEE-GGG-TTTTTS-----SS-EEEEEESS--------------

Foldseek 3Di:
DFKWKWDWDFPDPDPPLLPTATATDTDDDTDPADPVRHPVNVVVLRVVLRVVRRVLSNVLSVVCCVLAVVVVVVLVVVVVVVVVVVVVVVVVPPDDDPDPVVVVVVVSVVVSVVSVVVNVVVNVVSVVVSVVVSVVVQVVSCVVCVVVQKHKDADFPVLCPVVPPDDDDPDNGGMIMIDGDDDDPPPPPPPPPPDD